Protein AF-A0A3D5EL68-F1 (afdb_monomer_lite)

Structure (mmCIF, N/CA/C/O backbone):
data_AF-A0A3D5EL68-F1
#
_entry.id   AF-A0A3D5EL68-F1
#
loop_
_atom_site.group_PDB
_atom_site.id
_atom_site.type_symbol
_atom_site.label_atom_id
_atom_site.label_alt_id
_atom_site.label_comp_id
_atom_site.label_asym_id
_atom_site.label_entity_id
_atom_site.label_seq_id
_atom_site.pdbx_PDB_ins_code
_atom_site.Cartn_x
_atom_site.Cartn_y
_atom_site.Cartn_z
_atom_site.occupancy
_atom_site.B_iso_or_equiv
_atom_site.auth_seq_id
_atom_site.auth_comp_id
_atom_site.auth_asym_id
_atom_site.auth_atom_id
_atom_site.pdbx_PDB_model_num
ATOM 1 N N . MET A 1 1 ? 11.813 10.456 -55.874 1.00 51.94 1 MET A N 1
ATOM 2 C CA . MET A 1 1 ? 12.127 9.993 -54.502 1.00 51.94 1 MET A CA 1
ATOM 3 C C . MET A 1 1 ? 10.995 9.080 -54.049 1.00 51.94 1 MET A C 1
ATOM 5 O O . MET A 1 1 ? 9.854 9.521 -54.040 1.00 51.94 1 MET A O 1
ATOM 9 N N . ASN A 1 2 ? 11.263 7.792 -53.812 1.00 46.69 2 ASN A N 1
ATOM 10 C CA . ASN A 1 2 ? 10.209 6.800 -53.571 1.00 46.69 2 ASN A CA 1
ATOM 11 C C . ASN A 1 2 ? 9.614 6.975 -52.163 1.00 46.69 2 ASN A C 1
ATOM 13 O O . ASN A 1 2 ? 10.246 6.623 -51.169 1.00 46.69 2 ASN A O 1
ATOM 17 N N . ILE A 1 3 ? 8.383 7.485 -52.090 1.00 55.84 3 ILE A N 1
ATOM 18 C CA . ILE A 1 3 ? 7.644 7.783 -50.847 1.00 55.84 3 ILE A CA 1
ATOM 19 C C . ILE A 1 3 ? 7.568 6.563 -49.904 1.00 55.84 3 ILE A C 1
ATOM 21 O O . ILE A 1 3 ? 7.583 6.729 -48.687 1.00 55.84 3 ILE A O 1
ATOM 25 N N . ARG A 1 4 ? 7.584 5.339 -50.455 1.00 54.16 4 ARG A N 1
ATOM 26 C CA . ARG A 1 4 ? 7.571 4.070 -49.703 1.00 54.16 4 ARG A CA 1
ATOM 27 C C . ARG A 1 4 ? 8.843 3.804 -48.885 1.00 54.16 4 ARG A C 1
ATOM 29 O O . ARG A 1 4 ? 8.761 3.187 -47.831 1.00 54.16 4 ARG A O 1
ATOM 36 N N . PHE A 1 5 ? 10.005 4.277 -49.340 1.00 50.94 5 PHE A N 1
ATOM 37 C CA . PHE A 1 5 ? 11.258 4.113 -48.592 1.00 50.94 5 PHE A CA 1
ATOM 38 C C . PHE A 1 5 ? 11.336 5.083 -47.410 1.00 50.94 5 PHE A C 1
ATOM 40 O O . PHE A 1 5 ? 11.780 4.702 -46.333 1.00 50.94 5 PHE A O 1
ATOM 47 N N . VAL A 1 6 ? 10.818 6.304 -47.575 1.00 57.78 6 VAL A N 1
ATOM 48 C CA . VAL A 1 6 ? 10.796 7.318 -46.510 1.00 57.78 6 VAL A CA 1
ATOM 49 C C . VAL A 1 6 ? 9.878 6.894 -45.359 1.00 57.78 6 VAL A C 1
ATOM 51 O O . VAL A 1 6 ? 10.241 7.051 -44.198 1.00 57.78 6 VAL A O 1
ATOM 54 N N . THR A 1 7 ? 8.721 6.293 -45.660 1.00 59.69 7 THR A N 1
ATOM 55 C CA . THR A 1 7 ? 7.780 5.802 -44.634 1.00 59.69 7 THR A CA 1
ATOM 56 C C . THR A 1 7 ? 8.326 4.604 -43.863 1.00 59.69 7 THR A C 1
ATOM 58 O O . THR A 1 7 ? 8.167 4.547 -42.646 1.00 59.69 7 THR A O 1
ATOM 61 N N . LEU A 1 8 ? 9.008 3.672 -44.538 1.00 59.41 8 LEU A N 1
ATOM 62 C CA . LEU A 1 8 ? 9.608 2.509 -43.884 1.00 59.41 8 LEU A CA 1
ATOM 63 C C . LEU A 1 8 ? 10.762 2.917 -42.957 1.00 59.41 8 LEU A C 1
ATOM 65 O O . LEU A 1 8 ? 10.833 2.442 -41.827 1.00 59.41 8 LEU A O 1
ATOM 69 N N . SER A 1 9 ? 11.620 3.846 -43.391 1.00 59.66 9 SER A N 1
ATOM 70 C CA . SER A 1 9 ? 12.694 4.391 -42.555 1.00 59.66 9 SER A CA 1
ATOM 71 C C . SER A 1 9 ? 12.156 5.169 -41.355 1.00 59.66 9 SER A C 1
ATOM 73 O O . SER A 1 9 ? 12.688 5.018 -40.259 1.00 59.66 9 SER A O 1
ATOM 75 N N . LEU A 1 10 ? 11.083 5.950 -41.514 1.00 60.22 10 LEU A N 1
ATOM 76 C CA . LEU A 1 10 ? 10.452 6.671 -40.404 1.00 60.22 10 LEU A CA 1
ATOM 77 C C . LEU A 1 10 ? 9.840 5.708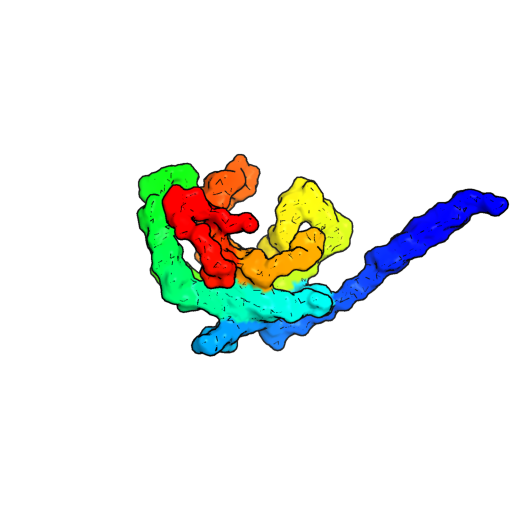 -39.371 1.00 60.22 10 LEU A C 1
ATOM 79 O O . LEU A 1 10 ? 10.074 5.866 -38.177 1.00 60.22 10 LEU A O 1
ATOM 83 N N . LEU A 1 11 ? 9.127 4.668 -39.819 1.00 58.00 11 LEU A N 1
ATOM 84 C CA . LEU A 1 11 ? 8.550 3.642 -38.942 1.00 58.00 11 LEU A CA 1
ATOM 85 C C . LEU A 1 11 ? 9.624 2.822 -38.220 1.00 58.00 11 LEU A C 1
ATOM 87 O O . LEU A 1 11 ? 9.471 2.534 -37.037 1.00 58.00 11 LEU A O 1
ATOM 91 N N . LEU A 1 12 ? 10.723 2.486 -38.901 1.00 56.44 12 LEU A N 1
ATOM 92 C CA . LEU A 1 12 ? 11.846 1.771 -38.298 1.00 56.44 12 LEU A CA 1
ATOM 93 C C . LEU A 1 12 ? 12.601 2.655 -37.294 1.00 56.44 12 LEU A C 1
ATOM 95 O O . LEU A 1 12 ? 13.020 2.170 -36.252 1.00 56.44 12 LEU A O 1
ATOM 99 N N . SER A 1 13 ? 12.720 3.958 -37.561 1.00 56.06 13 SER A N 1
ATOM 100 C CA . SER A 1 13 ? 13.368 4.914 -36.650 1.00 56.06 13 SER A CA 1
ATOM 101 C C . SER A 1 13 ? 12.529 5.151 -35.398 1.00 56.06 13 SER A C 1
ATOM 103 O O . SER A 1 13 ? 13.070 5.197 -34.298 1.00 56.06 13 SER A O 1
ATOM 105 N N . VAL A 1 14 ? 11.202 5.229 -35.548 1.00 58.38 14 VAL A N 1
ATOM 106 C CA . VAL A 1 14 ? 10.267 5.234 -34.419 1.00 58.38 14 VAL A CA 1
ATOM 107 C C . VAL A 1 14 ? 10.382 3.917 -33.658 1.00 58.38 14 VAL A C 1
ATOM 109 O O . VAL A 1 14 ? 10.609 3.963 -32.459 1.00 58.38 14 VAL A O 1
ATOM 112 N N . ALA A 1 15 ? 10.342 2.758 -34.328 1.00 53.62 15 ALA A N 1
ATOM 113 C CA . ALA A 1 15 ? 10.474 1.443 -33.692 1.00 53.62 15 ALA A CA 1
ATOM 114 C C . ALA A 1 15 ? 11.791 1.277 -32.906 1.00 53.62 15 ALA A C 1
ATOM 116 O O . ALA A 1 15 ? 11.775 0.748 -31.797 1.00 53.62 15 ALA A O 1
ATOM 117 N N . VAL A 1 16 ? 12.913 1.774 -33.439 1.00 52.31 16 VAL A N 1
ATOM 118 C CA . VAL A 1 16 ? 14.217 1.763 -32.759 1.00 52.31 16 VAL A CA 1
ATOM 119 C C . VAL A 1 16 ? 14.243 2.764 -31.595 1.00 52.31 16 VAL A C 1
ATOM 121 O O . VAL A 1 16 ? 14.732 2.424 -30.519 1.00 52.31 16 VAL A O 1
ATOM 124 N N . ALA A 1 17 ? 13.632 3.944 -31.739 1.00 51.28 17 ALA A N 1
ATOM 125 C CA . ALA A 1 17 ? 13.521 4.934 -30.664 1.00 51.28 17 ALA A CA 1
ATOM 126 C C . ALA A 1 17 ? 12.606 4.483 -29.504 1.00 51.28 17 ALA A C 1
ATOM 128 O O . ALA A 1 17 ? 12.934 4.737 -28.347 1.00 51.28 17 ALA A O 1
ATOM 129 N N . VAL A 1 18 ? 11.508 3.756 -29.767 1.00 48.81 18 VAL A N 1
ATOM 130 C CA . VAL A 1 18 ? 10.689 3.120 -28.705 1.00 48.81 18 VAL A CA 1
ATOM 131 C C . VAL A 1 18 ? 11.282 1.815 -28.168 1.00 48.81 18 VAL A C 1
ATOM 133 O O . VAL A 1 18 ? 10.829 1.328 -27.133 1.00 48.81 18 VAL A O 1
ATOM 136 N N . SER A 1 19 ? 12.311 1.259 -28.813 1.00 46.91 19 SER A N 1
ATOM 137 C CA . SER A 1 19 ? 13.059 0.104 -28.296 1.00 46.91 19 SER A CA 1
ATOM 138 C C . SER A 1 19 ? 14.205 0.478 -27.357 1.00 46.91 19 SER A C 1
ATOM 140 O O . SER A 1 19 ? 14.972 -0.404 -26.978 1.00 46.91 19 SER A O 1
ATOM 142 N N . GLY A 1 20 ? 14.315 1.754 -26.956 1.00 49.88 20 GLY A N 1
ATOM 143 C CA . GLY A 1 20 ? 15.227 2.172 -25.897 1.00 49.88 20 GLY A CA 1
ATOM 144 C C . GLY A 1 20 ? 15.084 1.231 -24.704 1.00 49.88 20 GLY A C 1
ATOM 145 O O . GLY A 1 20 ? 14.040 1.201 -24.050 1.00 49.88 20 GLY A O 1
ATOM 146 N N . CYS A 1 21 ? 16.105 0.400 -24.480 1.00 56.44 21 CYS A N 1
ATOM 147 C CA . CYS A 1 21 ? 16.147 -0.546 -23.379 1.00 56.44 21 CYS A CA 1
ATOM 148 C C . CYS A 1 21 ? 15.968 0.250 -22.090 1.00 56.44 21 CYS A C 1
ATOM 150 O O . CYS A 1 21 ? 16.893 0.927 -21.652 1.00 56.44 21 CYS A O 1
ATOM 152 N N . ALA A 1 22 ? 14.773 0.205 -21.500 1.00 67.62 22 ALA A N 1
ATOM 153 C CA . ALA A 1 22 ? 14.577 0.742 -20.166 1.00 67.62 22 ALA A CA 1
ATOM 154 C C . ALA A 1 22 ? 15.576 0.020 -19.253 1.00 67.62 22 ALA A C 1
ATOM 156 O O . ALA A 1 22 ? 15.485 -1.201 -19.101 1.00 67.62 22 ALA A O 1
ATOM 157 N N . SER A 1 23 ? 16.555 0.745 -18.709 1.00 86.88 23 SER A N 1
ATOM 158 C CA . SER A 1 23 ? 17.442 0.192 -17.694 1.00 86.88 23 SER A CA 1
ATOM 159 C C . SER A 1 23 ? 16.608 -0.092 -16.449 1.00 86.88 23 SER A C 1
ATOM 161 O O . SER A 1 23 ? 15.748 0.697 -16.043 1.00 86.88 23 SER A O 1
ATOM 163 N N . PHE A 1 24 ? 16.819 -1.269 -15.871 1.00 90.25 24 PHE A N 1
ATOM 164 C CA . PHE A 1 24 ? 16.160 -1.673 -14.640 1.00 90.25 24 PHE A CA 1
ATOM 165 C C . PHE A 1 24 ? 17.166 -1.629 -13.505 1.00 90.25 24 PHE A C 1
ATOM 167 O O . PHE A 1 24 ? 18.297 -2.094 -13.647 1.00 90.25 24 PHE A O 1
ATOM 174 N N . LYS A 1 25 ? 16.720 -1.119 -12.361 1.00 94.00 25 LYS A N 1
ATOM 175 C CA . LYS A 1 25 ? 17.461 -1.163 -11.109 1.00 94.00 25 LYS A CA 1
ATOM 176 C C . LYS A 1 25 ? 16.820 -2.200 -10.198 1.00 94.00 25 LYS A C 1
ATOM 178 O O . LYS A 1 25 ? 15.597 -2.263 -10.070 1.00 94.00 25 LYS A O 1
ATOM 183 N N . THR A 1 26 ? 17.667 -3.021 -9.587 1.00 96.44 26 THR A N 1
ATOM 184 C CA . THR A 1 26 ? 17.268 -3.906 -8.492 1.00 96.44 26 THR A CA 1
ATOM 185 C C . THR A 1 26 ? 17.620 -3.221 -7.179 1.00 96.44 26 THR A C 1
ATOM 187 O O . THR A 1 26 ? 18.756 -2.790 -6.995 1.00 96.44 26 THR A O 1
ATOM 190 N N . LEU A 1 27 ? 16.639 -3.111 -6.292 1.00 95.31 27 LEU A N 1
ATOM 191 C CA . LEU A 1 27 ? 16.781 -2.637 -4.923 1.00 95.31 27 LEU A CA 1
ATOM 192 C C . LEU A 1 27 ? 16.657 -3.843 -3.988 1.00 95.31 27 LEU A C 1
ATOM 194 O O . LEU A 1 27 ? 15.648 -4.554 -4.034 1.00 95.31 27 LEU A O 1
ATOM 198 N N . GLU A 1 28 ? 17.679 -4.082 -3.171 1.00 94.12 28 GLU A N 1
ATOM 199 C CA . GLU A 1 28 ? 17.692 -5.123 -2.141 1.00 94.12 28 GLU A CA 1
ATOM 200 C C . GLU A 1 28 ? 18.328 -4.563 -0.851 1.00 94.12 28 GLU A C 1
ATOM 202 O O . GLU A 1 28 ? 19.546 -4.383 -0.815 1.00 94.12 28 GLU A O 1
ATOM 207 N N . PRO A 1 29 ? 17.527 -4.257 0.193 1.00 93.44 29 PRO A N 1
ATOM 208 C CA . PRO A 1 29 ? 16.058 -4.307 0.219 1.00 93.44 29 PRO A CA 1
ATOM 209 C C . PRO A 1 29 ? 15.392 -3.253 -0.690 1.00 93.44 29 PRO A C 1
ATOM 211 O O . PRO A 1 29 ? 16.018 -2.280 -1.109 1.00 93.44 29 PRO A O 1
ATOM 214 N N . GLY A 1 30 ? 14.101 -3.437 -0.987 1.00 89.56 30 GLY A N 1
ATOM 215 C CA . GLY A 1 30 ? 13.302 -2.543 -1.841 1.00 89.56 30 GLY A CA 1
ATOM 216 C C . GLY A 1 30 ? 13.027 -1.153 -1.254 1.00 89.56 30 GLY A C 1
ATOM 217 O O . GLY A 1 30 ? 12.677 -0.225 -1.982 1.00 89.56 30 GLY A O 1
ATOM 218 N N . GLY A 1 31 ? 13.211 -1.017 0.057 1.00 94.75 31 GLY A N 1
ATOM 219 C CA . GLY A 1 31 ? 12.957 0.173 0.860 1.00 94.75 31 GLY A CA 1
ATOM 220 C C . GLY A 1 31 ? 12.449 -0.239 2.242 1.00 94.75 31 GLY A C 1
ATOM 221 O O . GLY A 1 31 ? 11.756 -1.251 2.364 1.00 94.75 31 GLY A O 1
ATOM 222 N N . CYS A 1 32 ? 12.813 0.521 3.272 1.00 97.00 32 CYS A N 1
ATOM 223 C CA . CYS A 1 32 ? 12.487 0.228 4.670 1.00 97.00 32 CYS A CA 1
ATOM 224 C C . CYS A 1 32 ? 11.700 1.375 5.306 1.00 97.00 32 CYS A C 1
ATOM 226 O O . CYS A 1 32 ? 11.709 2.495 4.785 1.00 97.00 32 CYS A O 1
ATOM 228 N N . GLY A 1 33 ? 11.041 1.091 6.430 1.00 96.19 33 GLY A N 1
ATOM 229 C CA . GLY A 1 33 ? 10.401 2.110 7.259 1.00 96.19 33 GLY A CA 1
ATOM 230 C C . GLY A 1 33 ? 11.392 3.120 7.845 1.00 96.19 33 GLY A C 1
ATOM 231 O O . GLY A 1 33 ? 12.614 2.962 7.780 1.00 96.19 33 GLY A O 1
ATOM 232 N N . SER A 1 34 ? 10.855 4.184 8.428 1.00 95.31 34 SER A N 1
ATOM 233 C CA . SER A 1 34 ? 11.596 5.104 9.292 1.00 95.31 34 SER A CA 1
ATOM 234 C C . SER A 1 34 ? 11.712 4.543 10.700 1.00 95.31 34 SER A C 1
ATOM 236 O O . SER A 1 34 ? 10.937 3.674 11.080 1.00 95.31 34 SER A O 1
ATOM 238 N N . SER A 1 35 ? 12.615 5.097 11.511 1.00 90.44 35 SER A N 1
ATOM 239 C CA . SER A 1 35 ? 12.669 4.787 12.942 1.00 90.44 35 SER A CA 1
ATOM 240 C C . SER A 1 35 ? 11.298 4.994 13.609 1.00 90.44 35 SER A C 1
ATOM 242 O O . SER A 1 35 ? 10.690 6.045 13.383 1.00 90.44 35 SER A O 1
ATOM 244 N N . PRO A 1 36 ? 10.788 4.030 14.405 1.00 93.00 36 PRO A N 1
ATOM 245 C CA . PRO A 1 36 ? 11.451 2.805 14.893 1.00 93.00 36 PRO A CA 1
ATOM 246 C C . PRO A 1 36 ? 11.293 1.548 13.998 1.00 93.00 36 PRO A C 1
ATOM 248 O O . PRO A 1 36 ? 11.745 0.460 14.352 1.00 93.00 36 PRO A O 1
ATOM 251 N N . ASN A 1 37 ? 10.656 1.670 12.836 1.00 92.56 37 ASN A N 1
ATOM 252 C CA . ASN A 1 37 ? 10.307 0.585 11.908 1.00 92.56 37 ASN A CA 1
ATOM 253 C C . ASN A 1 37 ? 11.373 0.308 10.832 1.00 92.56 37 ASN A C 1
ATOM 255 O O . ASN A 1 37 ? 11.095 -0.359 9.839 1.00 92.56 37 ASN A O 1
ATOM 259 N N . GLU A 1 38 ? 12.600 0.797 11.011 1.00 94.69 38 GLU A N 1
ATOM 260 C CA . GLU A 1 38 ? 13.721 0.630 10.069 1.00 94.69 38 GLU A CA 1
ATOM 261 C C . GLU A 1 38 ? 14.117 -0.83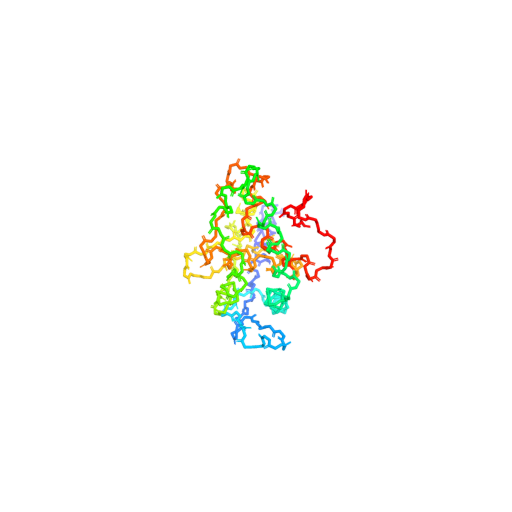3 9.802 1.00 94.69 38 GLU A C 1
ATOM 263 O O . GLU A 1 38 ? 14.751 -1.130 8.793 1.00 94.69 38 GLU A O 1
ATOM 268 N N . HIS A 1 39 ? 13.708 -1.748 10.683 1.00 92.62 39 HIS A N 1
ATOM 269 C CA . HIS A 1 39 ? 13.893 -3.191 10.533 1.00 92.62 39 HIS A CA 1
ATOM 270 C C . HIS A 1 39 ? 12.907 -3.828 9.540 1.00 92.62 39 HIS A C 1
ATOM 272 O O . HIS A 1 39 ? 13.208 -4.871 8.965 1.00 92.62 39 HIS A O 1
ATOM 278 N N . ALA A 1 40 ? 11.737 -3.218 9.327 1.00 94.56 40 ALA A N 1
ATOM 279 C CA . ALA A 1 40 ? 10.764 -3.692 8.357 1.00 94.56 40 ALA A CA 1
ATOM 280 C C . ALA A 1 40 ? 11.148 -3.158 6.975 1.00 94.56 40 ALA A C 1
ATOM 282 O O . ALA A 1 40 ? 11.211 -1.947 6.753 1.00 94.56 40 ALA A O 1
ATOM 283 N N . CYS A 1 41 ? 11.404 -4.069 6.039 1.00 96.31 41 CYS A N 1
ATOM 284 C CA . CYS A 1 41 ? 11.836 -3.734 4.689 1.00 96.31 41 CYS A CA 1
ATOM 285 C C . CYS A 1 41 ? 11.120 -4.595 3.655 1.00 96.31 41 CYS A C 1
ATOM 287 O O . CYS A 1 41 ? 10.968 -5.804 3.840 1.00 96.31 41 CYS A O 1
ATOM 289 N N . LEU A 1 42 ? 10.770 -4.005 2.512 1.00 95.75 42 LEU A N 1
ATOM 290 C CA . LEU A 1 42 ? 10.437 -4.809 1.342 1.00 95.75 42 LEU A CA 1
ATOM 291 C C . LEU A 1 42 ? 11.622 -5.696 0.951 1.00 95.75 42 LEU A C 1
ATOM 293 O O . LEU A 1 42 ? 12.789 -5.327 1.115 1.00 95.75 42 LEU A O 1
ATOM 297 N N . GLY A 1 43 ? 11.311 -6.846 0.362 1.00 94.69 43 GLY A N 1
ATOM 298 C CA . GLY A 1 43 ? 12.302 -7.697 -0.279 1.00 94.69 43 GLY A CA 1
ATOM 299 C C . GLY A 1 43 ? 12.799 -7.084 -1.588 1.00 94.69 43 GLY A C 1
ATOM 300 O O . GLY A 1 43 ? 12.809 -5.870 -1.792 1.00 94.69 43 GLY A O 1
ATOM 301 N N . LYS A 1 44 ? 13.195 -7.945 -2.521 1.00 95.25 44 LYS A N 1
ATOM 302 C CA . LYS A 1 44 ? 13.680 -7.529 -3.838 1.00 95.25 44 LYS A CA 1
ATOM 303 C C . LYS A 1 44 ? 12.663 -6.677 -4.602 1.00 95.25 44 LYS A C 1
ATOM 305 O O . LYS A 1 44 ? 11.543 -7.124 -4.845 1.00 95.25 44 LYS A O 1
ATOM 310 N N . THR A 1 45 ? 13.088 -5.501 -5.066 1.00 95.12 45 THR A N 1
ATOM 311 C CA . THR A 1 45 ? 12.287 -4.615 -5.926 1.00 95.12 45 THR A CA 1
ATOM 312 C C . THR A 1 45 ? 12.988 -4.346 -7.258 1.00 95.12 45 THR A C 1
ATOM 314 O O . THR A 1 45 ? 14.098 -3.824 -7.279 1.00 95.12 45 THR A O 1
ATOM 317 N N . VAL A 1 46 ? 12.353 -4.702 -8.382 1.00 94.69 46 VAL A N 1
ATOM 318 C CA . VAL A 1 46 ? 12.893 -4.536 -9.747 1.00 94.69 46 VAL A CA 1
ATOM 319 C C . VAL A 1 46 ? 12.044 -3.546 -10.546 1.00 94.69 46 VAL A C 1
ATOM 321 O O . VAL A 1 46 ? 10.928 -3.848 -10.982 1.00 94.69 46 VAL A O 1
ATOM 324 N N . VAL A 1 47 ? 12.583 -2.348 -10.758 1.00 92.75 47 VAL A N 1
ATOM 325 C CA . VAL A 1 47 ? 11.853 -1.193 -11.313 1.00 92.75 47 VAL A CA 1
ATOM 326 C C . VAL A 1 47 ? 12.694 -0.459 -12.361 1.00 92.75 47 VAL A C 1
ATOM 328 O O . VAL A 1 47 ? 13.913 -0.644 -12.387 1.00 92.75 47 VAL A O 1
ATOM 331 N N . PRO A 1 48 ? 12.092 0.361 -13.248 1.00 91.19 48 PRO A N 1
ATOM 332 C CA . PRO A 1 48 ? 12.862 1.246 -14.115 1.00 91.19 48 PRO A CA 1
ATOM 333 C C . PRO A 1 48 ? 13.771 2.142 -13.276 1.00 91.19 48 PRO A C 1
ATOM 335 O O . PRO A 1 48 ? 13.351 2.643 -12.233 1.00 91.19 48 PRO A O 1
ATOM 338 N N . GLU A 1 49 ? 15.002 2.352 -13.730 1.00 91.88 49 GLU A N 1
ATOM 339 C CA . GLU A 1 49 ? 16.022 3.068 -12.961 1.00 91.88 49 GLU A CA 1
ATOM 340 C C . GLU A 1 49 ? 15.566 4.467 -12.525 1.00 91.88 49 GLU A C 1
ATOM 342 O O . GLU A 1 49 ? 15.768 4.843 -11.372 1.00 91.88 49 GLU A O 1
ATOM 347 N N . GLN A 1 50 ? 14.841 5.184 -13.392 1.00 90.00 50 GLN A N 1
ATOM 348 C CA . GLN A 1 50 ? 14.319 6.524 -13.092 1.00 90.00 50 GLN A CA 1
ATOM 349 C C . GLN A 1 50 ? 13.240 6.543 -11.994 1.00 90.00 50 GLN A C 1
ATOM 351 O O . GLN A 1 50 ? 12.839 7.614 -11.552 1.00 90.00 50 GLN A O 1
ATOM 356 N N . GLN A 1 51 ? 12.735 5.381 -11.567 1.00 92.00 51 GLN A N 1
ATOM 357 C CA . GLN A 1 51 ? 11.696 5.263 -10.541 1.00 92.00 51 GLN A CA 1
ATOM 358 C C . GLN A 1 51 ? 12.201 4.655 -9.233 1.00 92.00 51 GLN A C 1
ATOM 360 O O . GLN A 1 51 ? 11.420 4.500 -8.300 1.00 92.00 51 GLN A O 1
ATOM 365 N N . ALA A 1 52 ? 13.486 4.320 -9.126 1.00 93.88 52 ALA A N 1
ATOM 366 C CA . ALA A 1 52 ? 14.027 3.680 -7.931 1.00 93.88 52 ALA A CA 1
ATOM 367 C C . ALA A 1 52 ? 13.728 4.469 -6.642 1.00 93.88 52 ALA A C 1
ATOM 369 O O . ALA A 1 52 ? 13.187 3.906 -5.692 1.00 93.88 52 ALA A O 1
ATOM 370 N N . ASP A 1 53 ? 13.980 5.778 -6.640 1.00 95.25 53 ASP A N 1
ATOM 371 C CA . ASP A 1 53 ? 13.770 6.625 -5.458 1.00 95.25 53 ASP A CA 1
ATOM 372 C C . ASP A 1 53 ? 12.285 6.773 -5.103 1.00 95.25 53 ASP A C 1
ATOM 374 O O . ASP A 1 53 ? 11.916 6.803 -3.927 1.00 95.25 53 ASP A O 1
ATOM 378 N N . LEU A 1 54 ? 11.413 6.788 -6.118 1.00 95.06 54 LEU A N 1
ATOM 379 C CA . LEU A 1 54 ? 9.965 6.771 -5.928 1.00 95.06 54 LEU A CA 1
ATOM 380 C C . LEU A 1 54 ? 9.536 5.507 -5.172 1.00 95.06 54 LEU A C 1
ATOM 382 O O . LEU A 1 54 ? 8.741 5.596 -4.237 1.00 95.06 54 LEU A O 1
ATOM 386 N N . PHE A 1 55 ? 10.080 4.343 -5.531 1.00 95.19 55 PHE A N 1
ATOM 387 C CA . PHE A 1 55 ? 9.776 3.079 -4.858 1.00 95.19 55 PHE A CA 1
ATOM 388 C C . PHE A 1 55 ? 10.346 3.004 -3.442 1.00 95.19 55 PHE A C 1
ATOM 390 O O . PHE A 1 55 ? 9.640 2.549 -2.542 1.00 95.19 55 PHE A O 1
ATOM 397 N N . ILE A 1 56 ? 11.554 3.525 -3.206 1.00 96.50 56 ILE A N 1
ATOM 398 C CA . ILE A 1 56 ? 12.120 3.637 -1.852 1.00 96.50 56 ILE A CA 1
ATOM 399 C C . ILE A 1 56 ? 11.203 4.495 -0.971 1.00 96.50 56 ILE A C 1
ATOM 401 O O . ILE A 1 56 ? 10.808 4.065 0.114 1.00 96.50 56 ILE A O 1
ATOM 405 N N . ARG A 1 57 ? 10.797 5.678 -1.460 1.00 97.06 57 ARG A N 1
ATOM 406 C CA . ARG A 1 57 ? 9.880 6.577 -0.742 1.00 97.06 57 ARG A CA 1
ATOM 407 C C . ARG A 1 57 ? 8.534 5.905 -0.471 1.00 97.06 57 ARG A C 1
ATOM 409 O O . ARG A 1 57 ? 8.049 5.959 0.652 1.00 97.06 57 ARG A O 1
ATOM 416 N N . SER A 1 58 ? 7.950 5.254 -1.474 1.00 96.56 58 SER A N 1
ATOM 417 C CA . SER A 1 58 ? 6.645 4.588 -1.347 1.00 96.56 58 SER A CA 1
ATOM 418 C C . SER A 1 58 ? 6.674 3.447 -0.327 1.00 96.56 58 SER A C 1
ATOM 420 O O . SER A 1 58 ? 5.739 3.297 0.450 1.00 96.56 58 SER A O 1
ATOM 422 N N . SER A 1 59 ? 7.765 2.677 -0.291 1.00 96.50 59 SER A N 1
ATOM 423 C CA . SER A 1 59 ? 7.956 1.578 0.667 1.00 96.50 59 SER A CA 1
ATOM 424 C C . SER A 1 59 ? 8.015 2.091 2.102 1.00 96.50 59 SER A C 1
ATOM 426 O O . SER A 1 59 ? 7.307 1.585 2.969 1.00 96.50 59 SER A O 1
ATOM 428 N N . LYS A 1 60 ? 8.809 3.144 2.331 1.00 97.56 60 LYS A N 1
ATOM 429 C CA . LYS A 1 60 ? 8.911 3.824 3.625 1.00 97.56 60 LYS A CA 1
ATOM 430 C C . LYS A 1 60 ? 7.548 4.327 4.099 1.00 97.56 60 LYS A C 1
ATOM 432 O O . LYS A 1 60 ? 7.131 4.012 5.206 1.00 97.56 60 LYS A O 1
ATOM 437 N N . LEU A 1 61 ? 6.833 5.042 3.230 1.00 97.69 61 LEU A N 1
ATOM 438 C CA . LEU A 1 61 ? 5.505 5.581 3.527 1.00 97.69 61 LEU A CA 1
ATOM 439 C C . LEU A 1 61 ? 4.481 4.485 3.852 1.00 97.69 61 LEU A C 1
ATOM 441 O O . LEU A 1 61 ? 3.713 4.643 4.793 1.00 97.69 61 LEU A O 1
ATOM 445 N N . ALA A 1 62 ? 4.484 3.376 3.107 1.00 97.38 62 ALA A N 1
ATOM 446 C CA . ALA A 1 62 ? 3.600 2.243 3.369 1.00 97.38 62 ALA A CA 1
ATOM 447 C C . ALA A 1 62 ? 3.840 1.644 4.763 1.00 97.38 62 ALA A C 1
ATOM 449 O O . ALA A 1 62 ? 2.898 1.475 5.533 1.00 97.38 62 ALA A O 1
ATOM 450 N N . ILE A 1 63 ? 5.099 1.350 5.095 1.00 98.06 63 ILE A N 1
ATOM 451 C CA . ILE A 1 63 ? 5.482 0.729 6.370 1.00 98.06 63 ILE A CA 1
ATOM 452 C C . ILE A 1 63 ? 5.166 1.659 7.544 1.00 98.06 63 ILE A C 1
ATOM 454 O O . ILE A 1 63 ? 4.540 1.231 8.514 1.00 98.06 63 ILE A O 1
ATOM 458 N N . ASP A 1 64 ? 5.541 2.934 7.432 1.00 97.94 64 ASP A N 1
ATOM 459 C CA . ASP A 1 64 ? 5.311 3.925 8.483 1.00 97.94 64 ASP A CA 1
ATOM 460 C C . ASP A 1 64 ? 3.812 4.153 8.722 1.00 97.94 64 ASP A C 1
ATOM 462 O O . ASP A 1 64 ? 3.373 4.213 9.870 1.00 97.94 64 ASP A O 1
ATOM 466 N N . ALA A 1 65 ? 3.008 4.206 7.653 1.00 97.44 65 ALA A N 1
ATOM 467 C CA . ALA A 1 65 ? 1.561 4.353 7.763 1.00 97.44 65 ALA A CA 1
ATOM 468 C C . ALA A 1 65 ? 0.909 3.147 8.457 1.00 97.44 65 ALA A C 1
ATOM 470 O O . ALA A 1 65 ? 0.133 3.349 9.387 1.00 97.44 65 ALA A O 1
ATOM 471 N N . ILE A 1 66 ? 1.246 1.904 8.074 1.00 97.62 66 ILE A N 1
ATOM 472 C CA . ILE A 1 66 ? 0.693 0.696 8.722 1.00 97.62 66 ILE A CA 1
ATOM 473 C C . ILE A 1 66 ? 1.055 0.659 10.216 1.00 97.62 66 ILE A C 1
ATOM 475 O O . ILE A 1 66 ? 0.247 0.243 11.049 1.00 97.62 66 ILE A O 1
ATOM 479 N N . ALA A 1 67 ? 2.278 1.071 10.561 1.00 96.56 67 ALA A N 1
ATOM 480 C CA . ALA A 1 67 ? 2.763 1.054 11.936 1.00 96.56 67 ALA A CA 1
ATOM 481 C C . ALA A 1 67 ? 2.148 2.155 12.823 1.00 96.56 67 ALA A C 1
ATOM 483 O O . ALA A 1 67 ? 2.175 2.014 14.050 1.00 96.56 67 ALA A O 1
ATOM 484 N N . SER A 1 68 ? 1.597 3.220 12.228 1.00 96.25 68 SER A N 1
ATOM 485 C CA . SER A 1 68 ? 1.014 4.362 12.948 1.00 96.25 68 SER A CA 1
ATOM 486 C C . SER A 1 68 ? -0.196 3.966 13.798 1.00 96.25 68 SER A C 1
ATOM 488 O O . SER A 1 68 ? -0.949 3.061 13.437 1.00 96.25 68 SER A O 1
ATOM 490 N N . GLN A 1 69 ? -0.402 4.634 14.937 1.00 95.31 69 GLN A N 1
ATOM 491 C CA . GLN A 1 69 ? -1.560 4.355 15.794 1.00 95.31 69 GLN A CA 1
ATOM 492 C C . GLN A 1 69 ? -2.857 4.833 15.130 1.00 95.31 69 GLN A C 1
ATOM 494 O O . GLN A 1 69 ? -3.887 4.171 15.225 1.00 95.31 69 GLN A O 1
ATOM 499 N N . GLU A 1 70 ? -2.780 5.936 14.393 1.00 94.31 70 GLU A N 1
ATOM 500 C CA . GLU A 1 70 ? -3.885 6.541 13.664 1.00 94.31 70 GLU A CA 1
ATOM 501 C C . GLU A 1 70 ? -4.484 5.563 12.645 1.00 94.31 70 GLU A C 1
ATOM 503 O O . GLU A 1 70 ? -5.703 5.404 12.595 1.00 94.31 70 GLU A O 1
ATOM 508 N N . PHE A 1 71 ? -3.640 4.839 11.899 1.00 95.38 71 PHE A N 1
ATOM 509 C CA . PHE A 1 71 ? -4.092 3.792 10.978 1.00 95.38 71 PHE A CA 1
ATOM 510 C C . PHE A 1 71 ? -4.836 2.665 11.695 1.00 95.38 71 PHE A C 1
ATOM 512 O O . PHE A 1 71 ? -5.882 2.212 11.225 1.00 95.38 71 PHE A O 1
ATOM 519 N N . LYS A 1 72 ? -4.322 2.219 12.846 1.00 95.69 72 LYS A N 1
ATOM 520 C CA . LYS A 1 72 ? -4.942 1.145 13.637 1.00 95.69 72 LYS A CA 1
ATOM 521 C C . LYS A 1 72 ? -6.325 1.562 14.126 1.00 95.69 72 LYS A C 1
ATOM 523 O O . LYS A 1 72 ? -7.280 0.794 14.001 1.00 95.69 72 LYS A O 1
ATOM 528 N N . ASP A 1 73 ? -6.432 2.784 14.635 1.00 94.00 73 ASP A N 1
ATOM 529 C CA . ASP A 1 73 ? -7.672 3.332 15.175 1.00 94.00 73 ASP A CA 1
ATOM 530 C C . ASP A 1 73 ? -8.727 3.535 14.080 1.00 94.00 73 ASP A C 1
ATOM 532 O O . ASP A 1 73 ? -9.899 3.198 14.275 1.00 94.00 73 ASP A O 1
ATOM 536 N N . ASP A 1 74 ? -8.327 4.049 12.915 1.00 93.12 74 ASP A N 1
ATOM 537 C CA . ASP A 1 74 ? -9.234 4.262 11.786 1.00 93.12 74 ASP A CA 1
ATOM 538 C C . ASP A 1 74 ? -9.690 2.951 11.147 1.00 93.12 74 ASP A C 1
ATOM 540 O O . ASP A 1 74 ? -10.872 2.808 10.824 1.00 93.12 74 ASP A O 1
ATOM 544 N N . LEU A 1 75 ? -8.804 1.959 11.036 1.00 94.12 75 LEU A N 1
ATOM 545 C CA . LEU A 1 75 ? -9.178 0.630 10.564 1.00 94.12 75 LEU A CA 1
ATOM 546 C C . LEU A 1 75 ? -10.163 -0.041 11.528 1.00 94.12 75 LEU A C 1
ATOM 548 O O . LEU A 1 75 ? -11.207 -0.530 11.097 1.00 94.12 75 LEU A O 1
ATOM 552 N N . ALA A 1 76 ? -9.884 -0.023 12.834 1.00 92.88 76 ALA A N 1
ATOM 553 C CA . ALA A 1 76 ? -10.785 -0.584 13.840 1.00 92.88 76 ALA A CA 1
ATOM 554 C C . ALA A 1 76 ? -12.160 0.103 13.823 1.00 92.88 76 ALA A C 1
ATOM 556 O O . ALA A 1 76 ? -13.197 -0.559 13.917 1.00 92.88 76 ALA A O 1
ATOM 557 N N . ARG A 1 77 ? -12.175 1.431 13.654 1.00 90.56 77 ARG A N 1
ATOM 558 C CA . ARG A 1 77 ? -13.394 2.227 13.484 1.00 90.56 77 ARG A CA 1
ATOM 559 C C . ARG A 1 77 ? -14.165 1.809 12.237 1.00 90.56 77 ARG A C 1
ATOM 561 O O . ARG A 1 77 ? -15.355 1.532 12.350 1.00 90.56 77 ARG A O 1
ATOM 568 N N . PHE A 1 78 ? -13.496 1.701 11.088 1.00 90.38 78 PHE A N 1
ATOM 569 C CA . PHE A 1 78 ? -14.134 1.278 9.842 1.00 90.38 78 PHE A CA 1
ATOM 570 C C . PHE A 1 78 ? -14.793 -0.089 9.985 1.00 90.38 78 PHE A C 1
ATOM 572 O O . PHE A 1 78 ? -15.978 -0.232 9.699 1.00 90.38 78 PHE A O 1
ATOM 579 N N . VAL A 1 79 ? -14.039 -1.082 10.464 1.00 90.25 79 VAL A N 1
ATOM 580 C CA . VAL A 1 79 ? -14.523 -2.458 10.604 1.00 90.25 79 VAL A CA 1
ATOM 581 C C . VAL A 1 79 ? -15.733 -2.505 11.532 1.00 90.25 79 VAL A C 1
ATOM 583 O O . VAL A 1 79 ? -16.756 -3.089 11.183 1.00 90.25 79 VAL A O 1
ATOM 586 N N . ARG A 1 80 ? -15.680 -1.833 12.685 1.00 88.44 80 ARG A N 1
ATOM 587 C CA . ARG A 1 80 ? -16.824 -1.766 13.603 1.00 88.44 80 ARG A CA 1
ATOM 588 C C . ARG A 1 80 ? -18.066 -1.159 12.941 1.00 88.44 80 ARG A C 1
ATOM 590 O O . ARG A 1 80 ? -19.161 -1.677 13.138 1.00 88.44 80 ARG A O 1
ATOM 597 N N . ASP A 1 81 ? -17.898 -0.093 12.165 1.00 85.12 81 ASP A N 1
ATOM 598 C CA . ASP A 1 81 ? -19.017 0.629 11.553 1.00 85.12 81 ASP A CA 1
ATOM 599 C C . ASP A 1 81 ? -19.636 -0.144 10.358 1.00 85.12 81 ASP A C 1
ATOM 601 O O . ASP A 1 81 ? -20.820 0.030 10.074 1.00 85.12 81 ASP A O 1
ATOM 605 N N . HIS A 1 82 ? -18.881 -1.036 9.696 1.00 82.38 82 HIS A N 1
ATOM 606 C CA . HIS A 1 82 ? -19.277 -1.670 8.420 1.00 82.38 82 HIS A CA 1
ATOM 607 C C . HIS A 1 82 ? -19.447 -3.197 8.460 1.00 82.38 82 HIS A C 1
ATOM 609 O O . HIS A 1 82 ? -19.957 -3.790 7.513 1.00 82.38 82 HIS A O 1
ATOM 615 N N . THR A 1 83 ? -19.061 -3.866 9.547 1.00 80.88 83 THR A N 1
ATOM 616 C CA . THR A 1 83 ? -19.186 -5.335 9.677 1.00 80.88 83 THR A CA 1
ATOM 617 C C . THR A 1 83 ? -20.619 -5.833 9.809 1.00 80.88 83 THR A C 1
ATOM 619 O O . THR A 1 83 ? -20.888 -6.997 9.528 1.00 80.88 83 THR A O 1
ATOM 622 N N . SER A 1 84 ? -21.539 -4.986 10.270 1.00 77.88 84 SER A N 1
ATOM 623 C CA . SER A 1 84 ? -22.887 -5.409 10.669 1.00 77.88 84 SER A CA 1
ATOM 624 C C . SER A 1 84 ? -23.991 -5.026 9.682 1.00 77.88 84 SER A C 1
ATOM 626 O O . SER A 1 84 ? -25.122 -5.483 9.840 1.00 77.88 84 SER A O 1
ATOM 628 N N . SER A 1 85 ? -23.703 -4.195 8.673 1.00 76.00 85 SER A N 1
ATOM 629 C CA . SER A 1 85 ? -24.716 -3.746 7.713 1.00 76.00 85 SER A CA 1
ATOM 630 C C . SER A 1 85 ? -24.116 -3.262 6.389 1.00 76.00 85 SER A C 1
ATOM 632 O O . SER A 1 85 ? -22.962 -2.851 6.330 1.00 76.00 85 SER A O 1
ATOM 634 N N . GLY A 1 86 ? -24.926 -3.275 5.327 1.00 75.94 86 GLY A N 1
ATOM 635 C CA . GLY A 1 86 ? -24.542 -2.788 3.999 1.00 75.94 86 GLY A CA 1
ATOM 636 C C . GLY A 1 86 ? -24.066 -3.889 3.049 1.00 75.94 86 GLY A C 1
ATOM 637 O O . GLY A 1 86 ? -23.861 -5.032 3.431 1.00 75.94 86 GLY A O 1
ATOM 638 N N . LYS A 1 87 ? -23.900 -3.547 1.767 1.00 80.94 87 LYS A N 1
ATOM 639 C CA . LYS A 1 87 ? -23.592 -4.522 0.699 1.00 80.94 87 LYS A CA 1
ATOM 640 C C . LYS A 1 87 ? -22.192 -5.151 0.782 1.00 80.94 87 LYS A C 1
ATOM 642 O O . LYS A 1 87 ? -21.903 -6.066 0.025 1.00 80.94 87 LYS A O 1
ATOM 647 N N . HIS A 1 88 ? -21.327 -4.646 1.657 1.00 83.94 88 HIS A N 1
ATOM 648 C CA . HIS A 1 88 ? -19.943 -5.097 1.824 1.00 83.94 88 HIS A CA 1
ATOM 649 C C . HIS A 1 88 ? -19.684 -5.720 3.205 1.00 83.94 88 HIS A C 1
ATOM 651 O O . HIS A 1 88 ? -18.552 -6.111 3.477 1.00 83.94 88 HIS A O 1
ATOM 657 N N . SER A 1 89 ? -20.699 -5.835 4.075 1.00 84.56 89 SER A N 1
ATOM 658 C CA . SER A 1 89 ? -20.537 -6.385 5.431 1.00 84.56 89 SER A CA 1
ATOM 659 C C . SER A 1 89 ? -19.954 -7.793 5.423 1.00 84.56 89 SER A C 1
ATOM 661 O O . SER A 1 89 ? -19.099 -8.115 6.243 1.00 84.56 89 SER A O 1
ATOM 663 N N . ASP A 1 90 ? -20.355 -8.609 4.447 1.00 86.81 90 ASP A N 1
ATOM 664 C CA . ASP A 1 90 ? -19.913 -9.998 4.313 1.00 86.81 90 ASP A CA 1
ATOM 665 C C . ASP A 1 90 ? -18.406 -10.102 4.051 1.00 86.81 90 ASP A C 1
ATOM 667 O O . ASP A 1 90 ? -17.759 -11.024 4.540 1.00 86.81 90 ASP A O 1
ATOM 671 N N . ALA A 1 91 ? -17.821 -9.125 3.348 1.00 88.19 91 ALA A N 1
ATOM 672 C CA . ALA A 1 91 ? -16.377 -9.066 3.122 1.00 88.19 91 ALA A CA 1
ATOM 673 C C . ALA A 1 91 ? -15.592 -8.726 4.402 1.00 88.19 91 ALA A C 1
ATOM 675 O O . ALA A 1 91 ? -14.387 -8.970 4.462 1.00 88.19 91 ALA A O 1
ATOM 676 N N . TRP A 1 92 ? -16.265 -8.181 5.421 1.00 89.50 92 TRP A N 1
ATOM 677 C CA . TRP A 1 92 ? -15.689 -7.841 6.722 1.00 89.50 92 TRP A CA 1
ATOM 678 C C . TRP A 1 92 ? -16.076 -8.800 7.849 1.00 89.50 92 TRP A C 1
ATOM 680 O O . TRP A 1 92 ? -15.490 -8.746 8.933 1.00 89.50 92 TRP A O 1
ATOM 690 N N . ALA A 1 93 ? -17.042 -9.685 7.616 1.00 86.31 93 ALA A N 1
ATOM 691 C CA . ALA A 1 93 ? -17.550 -10.599 8.623 1.00 86.31 93 ALA A CA 1
ATOM 692 C C . ALA A 1 93 ? -16.430 -11.494 9.187 1.00 86.31 93 ALA A C 1
ATOM 694 O O . ALA A 1 93 ? -15.693 -12.151 8.454 1.00 86.31 93 ALA A O 1
ATOM 695 N N . GLY A 1 94 ? -16.299 -11.520 10.517 1.00 84.94 94 GLY A N 1
ATOM 696 C CA . GLY A 1 94 ? -15.299 -12.341 11.210 1.00 84.94 94 GLY A CA 1
ATOM 697 C C . GLY A 1 94 ? -13.851 -11.843 11.106 1.00 84.94 94 GLY A C 1
ATOM 698 O O . GLY A 1 94 ? -12.945 -12.536 11.567 1.00 84.94 94 GLY A O 1
ATOM 699 N N . ILE A 1 95 ? -13.611 -10.658 10.535 1.00 88.38 95 ILE A N 1
ATOM 700 C CA . ILE A 1 95 ? -12.279 -10.051 10.490 1.00 88.38 95 ILE A CA 1
ATOM 701 C C . ILE A 1 95 ? -11.929 -9.421 11.846 1.00 88.38 95 ILE A C 1
ATOM 703 O O . ILE A 1 95 ? -12.600 -8.506 12.318 1.00 88.38 95 ILE A O 1
ATOM 707 N N . ASP A 1 96 ? -10.813 -9.853 12.436 1.00 90.25 96 ASP A N 1
ATOM 708 C CA . ASP A 1 96 ? -10.207 -9.195 13.595 1.00 90.25 96 ASP A CA 1
ATOM 709 C C . ASP A 1 96 ? -9.306 -8.032 13.155 1.00 90.25 96 ASP A C 1
ATOM 711 O O . ASP A 1 96 ? -8.136 -8.229 12.801 1.00 90.25 96 ASP A O 1
ATOM 715 N N . ALA A 1 97 ? -9.856 -6.816 13.210 1.00 90.81 97 ALA A N 1
ATOM 716 C CA . ALA A 1 97 ? -9.162 -5.583 12.846 1.00 90.81 97 ALA A CA 1
ATOM 717 C C . ALA A 1 97 ? -7.885 -5.335 13.662 1.00 90.81 97 ALA A C 1
ATOM 719 O O . ALA A 1 97 ? -6.937 -4.757 13.134 1.00 90.81 97 ALA A O 1
ATOM 720 N N . SER A 1 98 ? -7.834 -5.789 14.919 1.00 91.75 98 SER A N 1
ATOM 721 C CA . SER A 1 98 ? -6.694 -5.535 15.807 1.00 91.75 98 SER A CA 1
ATOM 722 C C . SER A 1 98 ? -5.430 -6.274 15.359 1.00 91.75 98 SER A C 1
ATOM 724 O O . SER A 1 98 ? -4.325 -5.767 15.529 1.00 91.75 98 SER A O 1
ATOM 726 N N . SER A 1 99 ? -5.591 -7.431 14.708 1.00 94.81 99 SER A N 1
ATOM 727 C CA . SER A 1 99 ? -4.482 -8.238 14.187 1.00 94.81 99 SER A CA 1
ATOM 728 C C . SER A 1 99 ? -3.974 -7.798 12.808 1.00 94.81 99 SER A C 1
ATOM 730 O O . SER A 1 99 ? -2.881 -8.195 12.400 1.00 94.81 99 SER A O 1
ATOM 732 N N . ILE A 1 100 ? -4.759 -7.021 12.050 1.00 96.25 100 ILE A N 1
ATOM 733 C CA . ILE A 1 100 ? -4.435 -6.672 10.657 1.00 96.25 100 ILE A CA 1
ATOM 734 C C . ILE A 1 100 ? -3.114 -5.898 10.540 1.00 96.25 100 ILE A C 1
ATOM 736 O O . ILE A 1 100 ? -2.291 -6.326 9.730 1.00 96.25 100 ILE A O 1
ATOM 740 N N . PRO A 1 101 ? -2.858 -4.818 11.306 1.00 96.38 101 PRO A N 1
ATOM 741 C CA . PRO A 1 101 ? -1.645 -4.012 11.154 1.00 96.38 101 PRO A CA 1
ATOM 742 C C . PRO A 1 101 ? -0.362 -4.840 11.299 1.00 96.38 101 PRO A C 1
ATOM 744 O O . PRO A 1 101 ? 0.511 -4.793 10.435 1.00 96.38 101 PRO A O 1
ATOM 747 N N . ASP A 1 102 ? -0.289 -5.688 12.326 1.00 95.31 102 ASP A N 1
ATOM 748 C CA . ASP A 1 102 ? 0.881 -6.537 12.575 1.00 95.31 102 ASP A CA 1
ATOM 749 C C . ASP A 1 102 ? 1.067 -7.584 11.469 1.00 95.31 102 ASP A C 1
ATOM 751 O O . ASP A 1 102 ? 2.183 -7.865 11.022 1.00 95.31 102 ASP A O 1
ATOM 755 N N . ARG A 1 103 ? -0.039 -8.152 10.969 1.00 96.25 103 ARG A N 1
ATOM 756 C CA . ARG A 1 103 ? -0.010 -9.103 9.851 1.00 96.25 103 ARG A CA 1
ATOM 757 C C . ARG A 1 103 ? 0.409 -8.421 8.547 1.00 96.25 103 ARG A C 1
ATOM 759 O O . ARG A 1 103 ? 1.157 -9.029 7.782 1.00 96.25 103 ARG A O 1
ATOM 766 N N . LEU A 1 104 ? -0.036 -7.187 8.303 1.00 96.44 104 LEU A N 1
ATOM 767 C CA . LEU A 1 104 ? 0.365 -6.377 7.151 1.00 96.44 104 LEU A CA 1
ATOM 768 C C . LEU A 1 104 ? 1.857 -6.050 7.203 1.00 96.44 104 LEU A C 1
ATOM 770 O O . LEU A 1 104 ? 2.545 -6.287 6.212 1.00 96.44 104 LEU A O 1
ATOM 774 N N . LEU A 1 105 ? 2.378 -5.582 8.344 1.00 95.25 105 LEU A N 1
ATOM 775 C CA . LEU A 1 105 ? 3.813 -5.323 8.523 1.00 95.25 105 LEU A CA 1
ATOM 776 C C . LEU A 1 105 ? 4.632 -6.583 8.243 1.00 95.25 105 LEU A C 1
ATOM 778 O O . LEU A 1 105 ? 5.523 -6.568 7.394 1.00 95.25 105 LEU A O 1
ATOM 782 N N . LYS A 1 106 ? 4.247 -7.708 8.856 1.00 94.62 106 LYS A N 1
ATOM 783 C CA . LYS A 1 106 ? 4.915 -8.999 8.655 1.00 94.62 106 LYS A CA 1
ATOM 784 C C . LYS A 1 106 ? 4.880 -9.480 7.204 1.00 94.62 106 LYS A C 1
ATOM 786 O O . LYS A 1 106 ? 5.814 -10.136 6.759 1.00 94.62 106 LYS A O 1
ATOM 791 N N . LYS A 1 107 ? 3.792 -9.233 6.464 1.00 92.19 107 LYS A N 1
ATOM 792 C CA . LYS A 1 107 ? 3.703 -9.622 5.045 1.00 92.19 107 LYS A CA 1
ATOM 793 C C . LYS A 1 107 ? 4.395 -8.657 4.104 1.00 92.19 107 LYS A C 1
ATOM 795 O O . LYS A 1 107 ? 4.792 -9.089 3.027 1.00 92.19 107 LYS A O 1
ATOM 800 N N . THR A 1 108 ? 4.521 -7.398 4.498 1.00 92.69 108 THR A N 1
ATOM 801 C CA . THR A 1 108 ? 5.288 -6.386 3.772 1.00 92.69 108 THR A CA 1
ATOM 802 C C . THR A 1 108 ? 6.782 -6.692 3.879 1.00 92.69 108 THR A C 1
ATOM 804 O O . THR A 1 108 ? 7.506 -6.561 2.893 1.00 92.69 108 THR A O 1
ATOM 807 N N . GLU A 1 109 ? 7.236 -7.195 5.031 1.00 92.50 109 GLU A N 1
ATOM 808 C CA . GLU A 1 109 ? 8.611 -7.655 5.218 1.00 92.50 109 GLU A CA 1
ATOM 809 C C . GLU A 1 109 ? 8.982 -8.758 4.209 1.00 92.50 109 GLU A C 1
ATOM 811 O O . GLU A 1 109 ? 8.340 -9.806 4.114 1.00 92.50 109 GLU A O 1
ATOM 816 N N . GLY A 1 110 ? 10.013 -8.507 3.400 1.00 90.56 110 GLY A N 1
ATOM 817 C CA . GLY A 1 110 ? 10.465 -9.444 2.368 1.00 90.56 110 GLY A CA 1
ATOM 818 C C . GLY A 1 110 ? 9.559 -9.532 1.132 1.00 90.56 110 GLY A C 1
ATOM 819 O O . GLY A 1 110 ? 9.867 -10.282 0.200 1.00 90.56 110 GLY A O 1
ATOM 820 N N . MET A 1 111 ? 8.475 -8.752 1.062 1.00 92.69 111 MET A N 1
ATOM 821 C CA . MET A 1 111 ? 7.602 -8.709 -0.109 1.00 92.69 111 MET A CA 1
ATOM 822 C C . MET A 1 111 ? 8.350 -8.182 -1.330 1.00 92.69 111 MET A C 1
ATOM 824 O O . MET A 1 111 ? 8.993 -7.136 -1.281 1.00 92.69 111 MET A O 1
ATOM 828 N N . GLN A 1 112 ? 8.263 -8.918 -2.435 1.00 94.44 112 GLN A N 1
ATOM 829 C CA . GLN A 1 112 ? 8.946 -8.562 -3.672 1.00 94.44 112 GLN A CA 1
ATOM 830 C C . GLN A 1 112 ? 8.046 -7.721 -4.575 1.00 94.44 112 GLN A C 1
ATOM 832 O O . GLN A 1 112 ? 6.842 -7.968 -4.672 1.00 94.44 112 GLN A O 1
ATOM 837 N N . ILE A 1 113 ? 8.649 -6.780 -5.294 1.00 92.94 113 ILE A N 1
ATOM 838 C CA . ILE A 1 113 ? 7.978 -5.959 -6.302 1.00 92.94 113 ILE A CA 1
ATOM 839 C C . ILE A 1 113 ? 8.730 -6.088 -7.621 1.00 92.94 113 ILE A C 1
ATOM 841 O O . ILE A 1 113 ? 9.955 -6.022 -7.681 1.00 92.94 113 ILE A O 1
ATOM 845 N N . ALA A 1 114 ? 7.996 -6.235 -8.711 1.00 91.88 114 ALA A N 1
ATOM 846 C CA . ALA A 1 114 ? 8.534 -6.098 -10.049 1.00 91.88 114 ALA A CA 1
ATOM 847 C C . ALA A 1 114 ? 7.580 -5.274 -10.910 1.00 91.88 114 ALA A C 1
ATOM 849 O O . ALA A 1 114 ? 6.400 -5.104 -10.607 1.00 91.88 114 ALA A O 1
ATOM 850 N N . THR A 1 115 ? 8.097 -4.749 -12.012 1.00 88.69 115 THR A N 1
ATOM 851 C CA . THR A 1 115 ? 7.297 -3.990 -12.973 1.00 88.69 115 THR A CA 1
ATOM 852 C C . THR A 1 115 ? 7.230 -4.719 -14.308 1.00 88.69 115 THR A C 1
ATOM 854 O O . THR A 1 115 ? 8.200 -5.333 -14.752 1.00 88.69 115 THR A O 1
ATOM 857 N N . PHE A 1 116 ? 6.085 -4.649 -14.983 1.00 86.88 116 PHE A N 1
ATOM 858 C CA . PHE A 1 116 ? 5.896 -5.207 -16.324 1.00 86.88 116 PHE A CA 1
ATOM 859 C C . PHE A 1 116 ? 5.394 -4.129 -17.286 1.00 86.88 116 PHE A C 1
ATOM 861 O O . PHE A 1 116 ? 4.850 -3.114 -16.873 1.00 86.88 116 PHE A O 1
ATOM 868 N N . GLY A 1 117 ? 5.617 -4.288 -18.590 1.00 85.00 117 GLY A N 1
ATOM 869 C CA . GLY A 1 117 ? 5.231 -3.266 -19.570 1.00 85.00 117 GLY A CA 1
ATOM 870 C C . GLY A 1 117 ? 5.216 -3.789 -21.001 1.00 85.00 117 GLY A C 1
ATOM 871 O O . GLY A 1 117 ? 4.892 -4.953 -21.233 1.00 85.00 117 GLY A O 1
ATOM 872 N N . GLY A 1 118 ? 5.573 -2.928 -21.956 1.00 83.62 118 GLY A N 1
ATOM 873 C CA . GLY A 1 118 ? 5.500 -3.245 -23.385 1.00 83.62 118 GLY A CA 1
ATOM 874 C C . GLY A 1 118 ? 4.056 -3.387 -23.870 1.00 83.62 118 GLY A C 1
ATOM 875 O O . GLY A 1 118 ? 3.131 -2.909 -23.212 1.00 83.62 118 GLY A O 1
ATOM 876 N N . ILE A 1 119 ? 3.860 -4.069 -25.001 1.00 84.06 119 ILE A N 1
ATOM 877 C CA . ILE A 1 119 ? 2.536 -4.269 -25.622 1.00 84.06 119 ILE A CA 1
ATOM 878 C C . ILE A 1 119 ? 1.582 -5.002 -24.669 1.00 84.06 119 ILE A C 1
ATOM 880 O O . ILE A 1 119 ? 0.423 -4.620 -24.540 1.00 84.06 119 ILE A O 1
ATOM 884 N N . LYS A 1 120 ? 2.081 -6.004 -23.932 1.00 82.06 120 LYS A N 1
ATOM 885 C CA . LYS A 1 120 ? 1.292 -6.731 -22.925 1.00 82.06 120 LYS A CA 1
ATOM 886 C C . LYS A 1 120 ? 0.827 -5.807 -21.793 1.00 82.06 120 LYS A C 1
ATOM 888 O O . LYS A 1 120 ? -0.331 -5.866 -21.398 1.00 82.06 120 LYS A O 1
ATOM 893 N N . GLY A 1 121 ? 1.708 -4.935 -21.297 1.00 83.56 121 GLY A N 1
ATOM 894 C CA . GLY A 1 121 ? 1.344 -3.910 -20.312 1.00 83.56 121 GLY A CA 1
ATOM 895 C C . GLY A 1 121 ? 0.319 -2.908 -20.843 1.00 83.56 121 GLY A C 1
ATOM 896 O O . GLY A 1 121 ? -0.648 -2.608 -20.146 1.00 83.56 121 GLY A O 1
ATOM 897 N N . ALA A 1 122 ? 0.491 -2.461 -22.091 1.00 84.31 122 ALA A N 1
ATOM 898 C CA . ALA A 1 122 ? -0.415 -1.527 -22.757 1.00 84.31 122 ALA A CA 1
ATOM 899 C C . ALA A 1 122 ? -1.819 -2.119 -22.878 1.00 84.31 122 ALA A C 1
ATOM 901 O O . ALA A 1 122 ? -2.799 -1.486 -22.503 1.00 84.31 122 ALA A O 1
ATOM 902 N N . TRP A 1 123 ? -1.902 -3.371 -23.333 1.00 84.38 123 TRP A N 1
ATOM 903 C CA . TRP A 1 123 ? -3.155 -4.104 -23.457 1.00 84.38 123 TRP A CA 1
ATOM 904 C C . TRP A 1 123 ? -3.878 -4.222 -22.115 1.00 84.38 123 TRP A C 1
ATOM 906 O O . TRP A 1 123 ? -5.055 -3.892 -22.011 1.00 84.38 123 TRP A O 1
ATOM 916 N N . PHE A 1 124 ? -3.170 -4.628 -21.057 1.00 83.31 124 PHE A N 1
ATOM 917 C CA . PHE A 1 124 ? -3.775 -4.729 -19.728 1.00 83.31 124 PHE A CA 1
ATOM 918 C C . PHE A 1 124 ? -4.188 -3.378 -19.142 1.00 83.31 124 PHE A C 1
ATOM 920 O O . PHE A 1 124 ? -5.167 -3.323 -18.400 1.00 83.31 124 PHE A O 1
ATOM 927 N N . ALA A 1 125 ? -3.480 -2.299 -19.475 1.00 82.62 125 ALA A N 1
ATOM 928 C CA . ALA A 1 125 ? -3.882 -0.956 -19.082 1.00 82.62 125 ALA A CA 1
ATOM 929 C C . ALA A 1 125 ? -5.145 -0.501 -19.821 1.00 82.62 125 ALA A C 1
ATOM 931 O O . ALA A 1 125 ? -6.132 -0.143 -19.188 1.00 82.62 125 ALA A O 1
ATOM 932 N N . ILE A 1 126 ? -5.137 -0.566 -21.151 1.00 83.56 126 ILE A N 1
ATOM 933 C CA . ILE A 1 126 ? -6.207 -0.023 -21.994 1.00 83.56 126 ILE A CA 1
ATOM 934 C C . ILE A 1 126 ? -7.483 -0.867 -21.890 1.00 83.56 126 ILE A C 1
ATOM 936 O O . ILE A 1 126 ? -8.570 -0.319 -21.753 1.00 83.56 126 ILE A O 1
ATOM 940 N N . CYS A 1 127 ? -7.366 -2.194 -21.947 1.00 80.94 127 CYS A N 1
ATOM 941 C CA . CYS A 1 127 ? -8.525 -3.082 -22.057 1.00 80.94 127 CYS A CA 1
ATOM 942 C C . CYS A 1 127 ? -9.030 -3.602 -20.709 1.00 80.94 127 CYS A C 1
ATOM 944 O O . CYS A 1 127 ? -10.184 -4.006 -20.614 1.00 80.94 127 CYS A O 1
ATOM 946 N N . CYS A 1 128 ? -8.178 -3.643 -19.680 1.00 76.88 128 CYS A N 1
ATOM 947 C CA . CYS A 1 128 ? -8.513 -4.270 -18.397 1.00 76.88 128 CYS A CA 1
ATOM 948 C C . CYS A 1 128 ? -8.347 -3.336 -17.193 1.00 76.88 128 CYS A C 1
ATOM 950 O O . CYS A 1 128 ? -8.503 -3.793 -16.063 1.00 76.88 128 CYS A O 1
ATOM 952 N N . GLY A 1 129 ? -7.951 -2.073 -17.393 1.00 74.50 129 GLY A N 1
ATOM 953 C CA . GLY A 1 129 ? -7.734 -1.121 -16.299 1.00 74.50 129 GLY A CA 1
ATOM 954 C C . GLY A 1 129 ? -6.675 -1.561 -15.276 1.00 74.50 129 GLY A C 1
ATOM 955 O O . GLY A 1 129 ? -6.658 -1.074 -14.145 1.00 74.50 129 GLY A O 1
ATOM 956 N N . THR A 1 130 ? -5.829 -2.541 -15.615 1.00 77.31 130 THR A N 1
ATOM 95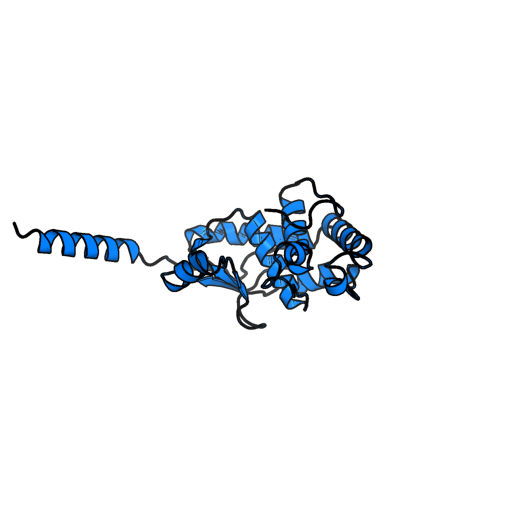7 C CA . THR A 1 130 ? -5.038 -3.279 -14.626 1.00 77.31 130 THR A CA 1
ATOM 958 C C . THR A 1 130 ? -3.790 -2.494 -14.220 1.00 77.31 130 THR A C 1
ATOM 960 O O . THR A 1 130 ? -2.807 -2.438 -14.969 1.00 77.31 130 THR A O 1
ATOM 963 N N . ARG A 1 131 ? -3.824 -1.925 -13.009 1.00 78.19 131 ARG A N 1
ATOM 964 C CA . ARG A 1 131 ? -2.720 -1.156 -12.401 1.00 78.19 131 ARG A CA 1
ATOM 965 C C . ARG A 1 131 ? -1.637 -2.047 -11.796 1.00 78.19 131 ARG A C 1
ATOM 967 O O . ARG A 1 131 ? -0.448 -1.759 -11.930 1.00 78.19 131 ARG A O 1
ATOM 974 N N . ALA A 1 132 ? -2.057 -3.137 -11.172 1.00 77.44 132 ALA A N 1
ATOM 975 C CA . ALA A 1 132 ? -1.209 -4.143 -10.563 1.00 77.44 132 ALA A CA 1
ATOM 976 C C . ALA A 1 132 ? -1.812 -5.524 -10.820 1.00 77.44 132 ALA A C 1
ATOM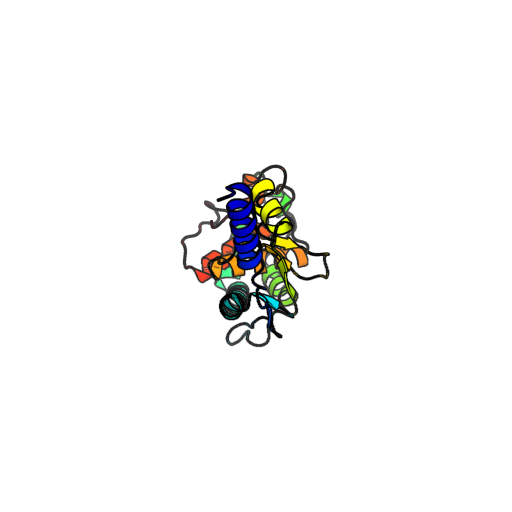 978 O O . ALA A 1 132 ? -3.008 -5.651 -11.086 1.00 77.44 132 ALA A O 1
ATOM 979 N N . ARG A 1 133 ? -0.972 -6.551 -10.787 1.00 73.38 133 ARG A N 1
ATOM 980 C CA . ARG A 1 133 ? -1.401 -7.934 -10.640 1.00 73.38 133 ARG A CA 1
ATOM 981 C C . ARG A 1 133 ? -0.604 -8.540 -9.510 1.00 73.38 133 ARG A C 1
ATOM 983 O O . ARG A 1 133 ? 0.620 -8.394 -9.471 1.00 73.38 133 ARG A O 1
ATOM 990 N N . GLU A 1 134 ? -1.281 -9.301 -8.675 1.00 63.03 134 GLU A N 1
ATOM 991 C CA . GLU A 1 134 ? -0.603 -10.320 -7.904 1.00 63.03 134 GLU A CA 1
ATOM 992 C C . GLU A 1 134 ? 0.108 -11.267 -8.886 1.00 63.03 134 GLU A C 1
ATOM 994 O O . GLU A 1 134 ? -0.416 -11.616 -9.953 1.00 63.03 134 GLU A O 1
ATOM 999 N N . GLY A 1 135 ? 1.347 -11.641 -8.570 1.00 55.50 135 GLY A N 1
ATOM 1000 C CA . GLY A 1 135 ? 1.955 -12.820 -9.174 1.00 55.50 135 GLY A CA 1
ATOM 1001 C C . GLY A 1 135 ? 1.180 -14.084 -8.770 1.00 55.50 135 GLY A C 1
ATOM 1002 O O . GLY A 1 135 ? -0.032 -14.086 -8.587 1.00 55.50 135 GLY A O 1
ATOM 1003 N N . ASN A 1 136 ? 1.875 -15.200 -8.573 1.00 56.12 136 ASN A N 1
ATOM 1004 C CA . ASN A 1 136 ? 1.323 -16.236 -7.693 1.00 56.12 136 ASN A CA 1
ATOM 1005 C C . ASN A 1 136 ? 1.371 -15.732 -6.231 1.00 56.12 136 ASN A C 1
ATOM 1007 O O . ASN A 1 136 ? 2.099 -14.787 -5.935 1.00 56.12 136 ASN A O 1
ATOM 1011 N N . SER A 1 137 ? 0.662 -16.384 -5.304 1.00 63.56 137 SER A N 1
ATOM 1012 C CA . SER A 1 137 ? 0.598 -16.018 -3.868 1.00 63.56 137 SER A CA 1
ATOM 1013 C C . SER A 1 137 ? 1.957 -15.941 -3.141 1.00 63.56 137 SER A C 1
ATOM 1015 O O . SER A 1 137 ? 2.028 -15.534 -1.982 1.00 63.56 137 SER A O 1
ATOM 1017 N N . VAL A 1 138 ? 3.043 -16.332 -3.815 1.00 70.00 138 VAL A N 1
ATOM 1018 C CA . VAL A 1 138 ? 4.427 -16.364 -3.318 1.00 70.00 138 VAL A CA 1
ATOM 1019 C C . VAL A 1 138 ? 5.350 -15.407 -4.098 1.00 70.00 138 VAL A C 1
ATOM 1021 O O . VAL A 1 138 ? 6.436 -15.072 -3.634 1.00 70.00 138 VAL A O 1
ATOM 1024 N N . GLY A 1 139 ? 4.941 -14.953 -5.282 1.00 80.94 139 GLY A N 1
ATOM 1025 C CA . GLY A 1 139 ? 5.771 -14.202 -6.224 1.00 80.94 139 GLY A CA 1
ATOM 1026 C C . GLY A 1 139 ? 5.766 -12.695 -5.979 1.00 80.94 139 GLY A C 1
ATOM 1027 O O . GLY A 1 139 ? 5.188 -12.222 -5.000 1.00 80.94 139 GLY A O 1
ATOM 1028 N N . PRO A 1 140 ? 6.415 -11.907 -6.851 1.00 88.25 140 PRO A N 1
ATOM 1029 C CA . PRO A 1 140 ? 6.401 -10.455 -6.734 1.00 88.25 140 PRO A CA 1
ATOM 1030 C C . PRO A 1 140 ? 5.021 -9.871 -7.053 1.00 88.25 140 PRO A C 1
ATOM 1032 O O . PRO A 1 140 ? 4.286 -10.406 -7.885 1.00 88.25 140 PRO A O 1
ATOM 1035 N N . ILE A 1 141 ? 4.708 -8.723 -6.450 1.00 88.69 141 ILE A N 1
ATOM 1036 C CA . ILE A 1 141 ? 3.665 -7.828 -6.963 1.00 88.69 141 ILE A CA 1
ATOM 1037 C C . ILE A 1 141 ? 4.135 -7.314 -8.321 1.00 88.69 141 ILE A C 1
ATOM 1039 O O . ILE A 1 141 ? 5.244 -6.791 -8.433 1.00 88.69 141 ILE A O 1
ATOM 1043 N N . LEU A 1 142 ? 3.302 -7.449 -9.350 1.00 89.12 142 LEU A N 1
ATOM 1044 C CA . LEU A 1 142 ? 3.600 -6.992 -10.701 1.00 89.12 142 LEU A CA 1
ATOM 1045 C C . LEU A 1 142 ? 2.875 -5.676 -10.981 1.00 89.12 142 LEU A C 1
ATOM 1047 O O . LEU A 1 142 ? 1.678 -5.658 -11.255 1.00 89.12 142 LEU A O 1
ATOM 1051 N N . LEU A 1 143 ? 3.610 -4.567 -10.975 1.00 88.62 143 LEU A N 1
ATOM 1052 C CA . LEU A 1 143 ? 3.068 -3.242 -11.281 1.00 88.62 143 LEU A CA 1
ATOM 1053 C C . LEU A 1 143 ? 3.161 -2.932 -12.775 1.00 88.62 143 LEU A C 1
ATOM 1055 O O . LEU A 1 143 ? 4.202 -3.125 -13.411 1.00 88.62 143 LEU A O 1
ATOM 1059 N N . ASN A 1 144 ? 2.071 -2.434 -13.354 1.00 87.81 144 ASN A N 1
ATOM 1060 C CA . ASN A 1 144 ? 2.024 -2.111 -14.773 1.00 87.81 144 ASN A CA 1
ATOM 1061 C C . ASN A 1 144 ? 2.697 -0.756 -15.041 1.00 87.81 144 ASN A C 1
ATOM 1063 O O . ASN A 1 144 ? 2.208 0.287 -14.611 1.00 87.81 144 ASN A O 1
ATOM 1067 N N . ARG A 1 145 ? 3.789 -0.760 -15.813 1.00 88.19 145 ARG A N 1
ATOM 1068 C CA . ARG A 1 145 ? 4.563 0.443 -16.163 1.00 88.19 145 ARG A CA 1
ATOM 1069 C C . ARG A 1 145 ? 3.757 1.499 -16.915 1.00 88.19 145 ARG A C 1
ATOM 1071 O O . ARG A 1 145 ? 4.123 2.661 -16.842 1.00 88.19 145 ARG A O 1
ATOM 1078 N N . TRP A 1 146 ? 2.669 1.130 -17.592 1.00 84.88 146 TRP A N 1
ATOM 1079 C CA . TRP A 1 146 ? 1.785 2.096 -18.264 1.00 84.88 146 TRP A CA 1
ATOM 1080 C C . TRP A 1 146 ? 0.992 2.982 -17.302 1.00 84.88 146 TRP A C 1
ATOM 1082 O O . TRP A 1 146 ? 0.488 4.020 -17.713 1.00 84.88 146 TRP A O 1
ATOM 1092 N N . TYR A 1 147 ? 0.902 2.589 -16.031 1.00 82.94 147 TYR A N 1
ATOM 1093 C CA . TYR A 1 147 ? 0.332 3.417 -14.975 1.00 82.94 147 TYR A CA 1
ATOM 1094 C C . TYR A 1 147 ? 1.394 4.158 -14.171 1.00 82.94 147 TYR A C 1
ATOM 1096 O O . TYR A 1 147 ? 1.033 4.753 -13.172 1.00 82.94 147 TYR A O 1
ATOM 1104 N N . LEU A 1 148 ? 2.677 4.110 -14.544 1.00 83.75 148 LEU A N 1
ATOM 1105 C CA . LEU A 1 148 ? 3.752 4.807 -13.837 1.00 83.75 148 LEU A CA 1
ATOM 1106 C C . LEU A 1 148 ? 4.285 5.989 -14.677 1.00 83.75 148 LEU A C 1
ATOM 1108 O O . LEU A 1 148 ? 4.319 5.880 -15.902 1.00 83.75 148 LEU A O 1
ATOM 1112 N N . PRO A 1 149 ? 4.768 7.082 -14.051 1.00 81.00 149 PRO A N 1
ATOM 1113 C CA . PRO A 1 149 ? 4.865 7.293 -12.605 1.00 81.00 149 PRO A CA 1
ATOM 1114 C C . PRO A 1 149 ? 3.507 7.603 -11.954 1.00 81.00 149 PRO A C 1
ATOM 1116 O O . PRO A 1 149 ? 2.624 8.198 -12.565 1.00 81.00 149 PRO A O 1
ATOM 1119 N N . ARG A 1 150 ? 3.367 7.207 -10.687 1.00 86.31 150 ARG A N 1
ATOM 1120 C CA . ARG A 1 150 ? 2.281 7.612 -9.778 1.00 86.31 150 ARG A CA 1
ATOM 1121 C C . ARG A 1 150 ? 2.874 8.410 -8.630 1.00 86.31 150 ARG A C 1
ATOM 1123 O O . ARG A 1 150 ? 4.089 8.389 -8.433 1.00 86.31 150 ARG A O 1
ATOM 1130 N N . SER A 1 151 ? 2.020 9.071 -7.856 1.00 93.38 151 SER A N 1
ATOM 1131 C CA . SER A 1 151 ? 2.429 9.575 -6.548 1.00 93.38 151 SER A CA 1
ATOM 1132 C C . SER A 1 151 ? 2.936 8.413 -5.679 1.00 93.38 151 SER A C 1
ATOM 1134 O O . SER A 1 151 ? 2.515 7.260 -5.838 1.00 93.38 151 SER A O 1
ATOM 1136 N N . SER A 1 152 ? 3.865 8.701 -4.769 1.00 95.12 152 SER A N 1
ATOM 1137 C CA . SER A 1 152 ? 4.393 7.682 -3.851 1.00 95.12 152 SER A CA 1
ATOM 1138 C C . SER A 1 152 ? 3.328 7.140 -2.903 1.00 95.12 152 SER A C 1
ATOM 1140 O O . SER A 1 152 ? 3.374 5.987 -2.499 1.00 95.12 152 SER A O 1
ATOM 1142 N N . GLU A 1 153 ? 2.348 7.977 -2.597 1.00 94.75 153 GLU A N 1
ATOM 1143 C CA . GLU A 1 153 ? 1.182 7.735 -1.765 1.00 94.75 153 GLU A CA 1
ATOM 1144 C C . GLU A 1 153 ? 0.293 6.674 -2.415 1.00 94.75 153 GLU A C 1
ATOM 1146 O O . GLU A 1 153 ? -0.071 5.677 -1.795 1.00 94.75 153 GLU A O 1
ATOM 1151 N N . SER A 1 154 ? 0.070 6.812 -3.720 1.00 92.44 154 SER A N 1
ATOM 1152 C CA . SER A 1 154 ? -0.697 5.852 -4.498 1.00 92.44 154 SER A CA 1
ATOM 1153 C C . SER A 1 154 ? 0.069 4.528 -4.669 1.00 92.44 154 SER A C 1
ATOM 1155 O O . SER A 1 154 ? -0.522 3.448 -4.620 1.00 92.44 154 SER A O 1
ATOM 1157 N N . ILE A 1 155 ? 1.396 4.555 -4.842 1.00 94.00 155 ILE A N 1
ATOM 1158 C CA . ILE A 1 155 ? 2.194 3.313 -4.860 1.00 94.00 155 ILE A CA 1
ATOM 1159 C C . ILE A 1 155 ? 2.171 2.641 -3.482 1.00 94.00 155 ILE A C 1
ATOM 1161 O O . ILE A 1 155 ? 1.996 1.427 -3.429 1.00 94.00 155 ILE A O 1
ATOM 1165 N N . ALA A 1 156 ? 2.274 3.403 -2.389 1.00 95.62 156 ALA A N 1
ATOM 1166 C CA . ALA A 1 156 ? 2.141 2.895 -1.027 1.00 95.62 156 ALA A CA 1
ATOM 1167 C C . ALA A 1 156 ? 0.774 2.228 -0.808 1.00 95.62 156 ALA A C 1
ATOM 1169 O O . ALA A 1 156 ? 0.732 1.088 -0.355 1.00 95.62 156 ALA A O 1
ATOM 1170 N N . ASN A 1 157 ? -0.322 2.863 -1.242 1.00 94.62 157 ASN A N 1
ATOM 1171 C CA . ASN A 1 157 ? -1.659 2.260 -1.275 1.00 94.62 157 ASN A CA 1
ATOM 1172 C C . ASN A 1 157 ? -1.629 0.886 -1.955 1.00 94.62 157 ASN A C 1
ATOM 1174 O O . ASN A 1 157 ? -2.063 -0.104 -1.373 1.00 94.62 157 ASN A O 1
ATOM 1178 N N . THR A 1 158 ? -1.046 0.799 -3.156 1.00 93.00 158 THR A N 1
ATOM 1179 C CA . THR A 1 158 ? -0.950 -0.473 -3.884 1.00 93.00 158 THR A CA 1
ATOM 1180 C C . THR A 1 158 ? -0.096 -1.508 -3.153 1.00 93.00 158 THR A C 1
ATOM 1182 O O . THR A 1 158 ? -0.487 -2.664 -3.097 1.00 93.00 158 THR A O 1
ATOM 1185 N N . ILE A 1 159 ? 1.033 -1.126 -2.554 1.00 94.06 159 ILE A N 1
ATOM 1186 C CA . ILE A 1 159 ? 1.859 -2.043 -1.751 1.00 94.06 159 ILE A CA 1
ATOM 1187 C C . ILE A 1 159 ? 1.015 -2.674 -0.638 1.00 94.06 159 ILE A C 1
ATOM 1189 O O . ILE A 1 159 ? 1.023 -3.894 -0.478 1.00 94.06 159 ILE A O 1
ATOM 1193 N N . VAL A 1 160 ? 0.256 -1.863 0.101 1.00 95.56 160 VAL A N 1
ATOM 1194 C CA . VAL A 1 160 ? -0.514 -2.358 1.250 1.00 95.56 160 VAL A CA 1
ATOM 1195 C C . VAL A 1 160 ? -1.786 -3.094 0.825 1.00 95.56 160 VAL A C 1
ATOM 1197 O O . VAL A 1 160 ? -2.140 -4.091 1.448 1.00 95.56 160 VAL A O 1
ATOM 1200 N N . HIS A 1 161 ? -2.427 -2.683 -0.269 1.00 94.38 161 HIS A N 1
ATOM 1201 C CA . HIS A 1 161 ? -3.531 -3.421 -0.889 1.00 94.38 161 HIS A CA 1
ATOM 1202 C C . HIS A 1 161 ? -3.134 -4.872 -1.193 1.00 94.38 161 HIS A C 1
ATOM 1204 O O . HIS A 1 161 ? -3.817 -5.817 -0.810 1.00 94.38 161 HIS A O 1
ATOM 1210 N N . GLU A 1 162 ? -1.973 -5.065 -1.812 1.00 91.94 162 GLU A N 1
ATOM 1211 C CA . GLU A 1 162 ? -1.472 -6.399 -2.144 1.00 91.94 162 GLU A CA 1
ATOM 1212 C C . GLU A 1 162 ? -0.980 -7.147 -0.890 1.00 91.94 162 GLU A C 1
ATOM 1214 O O . GLU A 1 162 ? -1.153 -8.359 -0.765 1.00 91.94 162 GLU A O 1
ATOM 1219 N N . ALA A 1 163 ? -0.424 -6.447 0.107 1.00 93.56 163 ALA A N 1
ATOM 1220 C CA . ALA A 1 163 ? -0.129 -7.055 1.406 1.00 93.56 163 ALA A CA 1
ATOM 1221 C C . ALA A 1 163 ? -1.406 -7.557 2.113 1.00 93.56 163 ALA A C 1
ATOM 1223 O O . ALA A 1 163 ? -1.365 -8.600 2.774 1.00 93.56 163 ALA A O 1
ATOM 1224 N N . ALA A 1 164 ? -2.542 -6.871 1.939 1.00 94.44 164 ALA A N 1
ATOM 1225 C CA . ALA A 1 164 ? -3.841 -7.299 2.452 1.00 94.44 164 ALA A CA 1
ATOM 1226 C C . ALA A 1 164 ? -4.274 -8.637 1.828 1.00 94.44 164 ALA A C 1
ATOM 1228 O O . ALA A 1 164 ? -4.677 -9.554 2.550 1.00 94.44 164 ALA A O 1
ATOM 1229 N N . HIS A 1 165 ? -4.090 -8.813 0.518 1.00 92.06 165 HIS A N 1
ATOM 1230 C CA . HIS A 1 165 ? -4.306 -10.109 -0.132 1.00 92.06 165 HIS A CA 1
ATOM 1231 C C . HIS A 1 165 ? -3.417 -11.217 0.442 1.00 92.06 165 HIS A C 1
ATOM 1233 O O . HIS A 1 165 ? -3.900 -12.309 0.753 1.00 92.06 165 HIS A O 1
ATOM 1239 N N . ARG A 1 166 ? -2.143 -10.924 0.727 1.00 91.12 166 ARG A N 1
ATOM 1240 C CA . ARG A 1 166 ? -1.204 -11.895 1.327 1.00 91.12 166 ARG A CA 1
ATOM 1241 C C . ARG A 1 166 ? -1.544 -12.320 2.753 1.00 91.12 166 ARG A C 1
ATOM 1243 O O . ARG A 1 166 ? -1.048 -13.358 3.208 1.00 91.12 166 ARG A O 1
ATOM 1250 N N . ILE A 1 167 ? -2.349 -11.544 3.478 1.00 92.56 167 ILE A N 1
ATOM 1251 C CA . ILE A 1 167 ? -2.911 -11.944 4.777 1.00 92.56 167 ILE A CA 1
ATOM 1252 C C . ILE A 1 167 ? -4.301 -12.589 4.634 1.00 92.56 167 ILE A C 1
ATOM 1254 O O . ILE A 1 167 ? -4.964 -12.837 5.636 1.00 92.56 167 ILE A O 1
ATOM 1258 N N . GLY A 1 168 ? -4.729 -12.921 3.416 1.00 91.12 168 GLY A N 1
ATOM 1259 C CA . GLY A 1 168 ? -5.974 -13.640 3.146 1.00 91.12 168 GLY A CA 1
ATOM 1260 C C . GLY A 1 168 ? -7.212 -12.752 3.066 1.00 91.12 168 GLY A C 1
ATOM 1261 O O . GLY A 1 168 ? -8.319 -13.275 3.128 1.00 91.12 168 GLY A O 1
ATOM 1262 N N . LEU A 1 169 ? -7.047 -11.431 2.946 1.00 92.06 169 LEU A N 1
ATOM 1263 C CA . LEU A 1 169 ? -8.171 -10.530 2.717 1.00 92.06 169 LEU A CA 1
ATOM 1264 C C . LEU A 1 169 ? -8.531 -10.487 1.233 1.00 92.06 169 LEU A C 1
ATOM 1266 O O . LEU A 1 169 ? -7.667 -10.481 0.357 1.00 92.06 169 LEU A O 1
ATOM 1270 N N . THR A 1 170 ? -9.823 -10.442 0.940 1.00 90.31 170 THR A N 1
ATOM 1271 C CA . THR A 1 170 ? -10.340 -10.550 -0.428 1.00 90.31 170 THR A CA 1
ATOM 1272 C C . THR A 1 170 ? -11.308 -9.425 -0.737 1.00 90.31 170 THR A C 1
ATOM 1274 O O . THR A 1 170 ? -11.936 -8.884 0.166 1.00 90.31 170 THR A O 1
ATOM 1277 N N . HIS A 1 171 ? -11.469 -9.127 -2.021 1.00 88.19 171 HIS A N 1
ATOM 1278 C CA . HIS A 1 171 ? -12.507 -8.237 -2.535 1.00 88.19 171 HIS A CA 1
ATOM 1279 C C . HIS A 1 171 ? -13.387 -8.994 -3.558 1.00 88.19 171 HIS A C 1
ATOM 1281 O O . HIS A 1 171 ? -13.118 -8.962 -4.765 1.00 88.19 171 HIS A O 1
ATOM 1287 N N . PRO A 1 172 ? -14.375 -9.791 -3.106 1.00 86.12 172 PRO A N 1
ATOM 1288 C CA . PRO A 1 172 ? -15.148 -10.672 -3.985 1.00 86.12 172 PRO A CA 1
ATOM 1289 C C . PRO A 1 172 ? -15.907 -9.940 -5.098 1.00 86.12 172 PRO A C 1
ATOM 1291 O O . PRO A 1 172 ? -16.200 -10.553 -6.126 1.00 86.12 172 PRO A O 1
ATOM 1294 N N . HIS A 1 173 ? -16.187 -8.646 -4.941 1.00 88.25 173 HIS A N 1
ATOM 1295 C CA . HIS A 1 173 ? -16.958 -7.887 -5.922 1.00 88.25 173 HIS A CA 1
ATOM 1296 C C . HIS A 1 173 ? -16.095 -7.138 -6.946 1.00 88.25 173 HIS A C 1
ATOM 1298 O O . HIS A 1 173 ? -16.640 -6.482 -7.830 1.00 88.25 173 HIS A O 1
ATOM 1304 N N . SER A 1 174 ? -14.761 -7.257 -6.911 1.00 81.81 174 SER A N 1
ATOM 1305 C CA . SER A 1 174 ? -13.873 -6.465 -7.786 1.00 81.81 174 SER A CA 1
ATOM 1306 C C . SER A 1 174 ? -14.112 -6.651 -9.289 1.00 81.81 174 SER A C 1
ATOM 1308 O O . SER A 1 174 ? -13.822 -5.746 -10.071 1.00 81.81 174 SER A O 1
ATOM 1310 N N . SER A 1 175 ? -14.663 -7.795 -9.705 1.00 80.12 175 SER A N 1
ATOM 1311 C CA . SER A 1 175 ? -15.018 -8.078 -11.100 1.00 80.12 175 SER A CA 1
ATOM 1312 C C . SER A 1 175 ? -16.486 -7.830 -11.456 1.00 80.12 175 SER A C 1
ATOM 1314 O O . SER A 1 175 ? -16.819 -7.864 -12.638 1.00 80.12 175 SER A O 1
ATOM 1316 N N . SER A 1 176 ? -17.370 -7.650 -10.471 1.00 84.75 176 SER A N 1
ATOM 1317 C CA . SER A 1 176 ? -18.827 -7.594 -10.672 1.00 84.75 176 SER A CA 1
ATOM 1318 C C . SER A 1 176 ? -19.449 -6.253 -10.286 1.00 84.75 176 SER A C 1
ATOM 1320 O O . SER A 1 176 ? -20.364 -5.806 -10.973 1.00 84.75 176 SER A O 1
ATOM 1322 N N . ASP A 1 177 ? -18.955 -5.602 -9.233 1.00 86.88 177 ASP A N 1
ATOM 1323 C CA . ASP A 1 177 ? -19.443 -4.314 -8.744 1.00 86.88 177 ASP A CA 1
ATOM 1324 C C . ASP A 1 177 ? -18.297 -3.548 -8.065 1.00 86.88 177 ASP A C 1
ATOM 1326 O O . ASP A 1 177 ? -17.910 -3.821 -6.924 1.00 86.88 177 ASP A O 1
ATOM 1330 N N . SER A 1 178 ? -17.737 -2.572 -8.782 1.00 82.56 178 SER A N 1
ATOM 1331 C CA . SER A 1 178 ? -16.618 -1.777 -8.281 1.00 82.56 178 SER A CA 1
ATOM 1332 C C . SER A 1 178 ? -16.985 -0.910 -7.082 1.00 82.56 178 SER A C 1
ATOM 1334 O O . SER A 1 178 ? -16.106 -0.609 -6.278 1.00 82.56 178 SER A O 1
ATOM 1336 N N . ASP A 1 179 ? -18.244 -0.491 -6.954 1.00 85.06 179 ASP A N 1
ATOM 1337 C CA . ASP A 1 179 ? -18.671 0.393 -5.871 1.00 85.06 179 ASP A CA 1
ATOM 1338 C C . ASP A 1 179 ? -18.732 -0.376 -4.554 1.00 85.06 179 ASP A C 1
ATOM 1340 O O . ASP A 1 179 ? -18.267 0.126 -3.529 1.00 85.06 179 ASP A O 1
ATOM 1344 N N . ILE A 1 180 ? -19.202 -1.627 -4.598 1.00 86.56 180 ILE A N 1
ATOM 1345 C CA . ILE A 1 180 ? -19.093 -2.550 -3.463 1.00 86.56 180 ILE A CA 1
ATOM 1346 C C . ILE A 1 180 ? -17.624 -2.866 -3.192 1.00 86.56 180 ILE A C 1
ATOM 1348 O O . ILE A 1 180 ? -17.181 -2.727 -2.054 1.00 86.56 180 ILE A O 1
ATOM 1352 N N . ALA A 1 181 ? -16.858 -3.226 -4.229 1.00 87.12 181 ALA A N 1
ATOM 1353 C CA . ALA A 1 181 ? -15.463 -3.629 -4.080 1.00 87.12 181 ALA A CA 1
ATOM 1354 C C . ALA A 1 181 ? -14.597 -2.560 -3.415 1.00 87.12 181 ALA A C 1
ATOM 1356 O O . ALA A 1 181 ? -13.759 -2.870 -2.575 1.00 87.12 181 ALA A O 1
ATOM 1357 N N . ASN A 1 182 ? -14.831 -1.285 -3.728 1.00 87.75 182 ASN A N 1
ATOM 1358 C CA . ASN A 1 182 ? -14.106 -0.178 -3.113 1.00 87.75 182 ASN A CA 1
ATOM 1359 C C . ASN A 1 182 ? -14.279 -0.129 -1.579 1.00 87.75 182 ASN A C 1
ATOM 1361 O O . ASN A 1 182 ? -13.428 0.454 -0.919 1.00 87.75 182 ASN A O 1
ATOM 1365 N N . CYS A 1 183 ? -15.329 -0.746 -1.023 1.00 89.00 183 CYS A N 1
ATOM 1366 C CA . CYS A 1 183 ? -15.584 -0.908 0.414 1.00 89.00 183 CYS A CA 1
ATOM 1367 C C . CYS A 1 183 ? -15.083 -2.222 1.009 1.00 89.00 183 CYS A C 1
ATOM 1369 O O . CYS A 1 183 ? -15.315 -2.479 2.188 1.00 89.00 183 CYS A O 1
ATOM 1371 N N . GLU A 1 184 ? -14.391 -3.049 0.234 1.00 91.56 184 GLU A N 1
ATOM 1372 C CA . GLU A 1 184 ? -13.868 -4.334 0.683 1.00 91.56 184 GLU A CA 1
ATOM 1373 C C . GLU A 1 184 ? -12.434 -4.202 1.221 1.00 91.56 184 GLU A C 1
ATOM 1375 O O . GLU A 1 184 ? -11.720 -3.247 0.882 1.00 91.56 184 GLU A O 1
ATOM 1380 N N . PRO A 1 185 ? -11.981 -5.149 2.063 1.00 93.12 185 PRO A N 1
ATOM 1381 C CA . PRO A 1 185 ? -10.819 -4.924 2.913 1.00 93.12 185 PRO A CA 1
ATOM 1382 C C . PRO A 1 185 ? -9.536 -4.460 2.218 1.00 93.12 185 PRO A C 1
ATOM 1384 O O . PRO A 1 185 ? -8.965 -3.470 2.677 1.00 93.12 185 PRO A O 1
ATOM 1387 N N . PRO A 1 186 ? -9.079 -5.069 1.107 1.00 93.81 186 PRO A N 1
ATOM 1388 C CA . PRO A 1 186 ? -7.853 -4.620 0.447 1.00 93.81 186 PRO A CA 1
ATOM 1389 C C . PRO A 1 186 ? -7.925 -3.170 -0.058 1.00 93.81 186 PRO A C 1
ATOM 1391 O O . PRO A 1 186 ? -6.942 -2.433 0.028 1.00 93.81 186 PRO A O 1
ATOM 1394 N N . TYR A 1 187 ? -9.079 -2.725 -0.572 1.00 91.56 187 TYR A N 1
ATOM 1395 C CA . TYR A 1 187 ? -9.248 -1.357 -1.075 1.00 91.56 187 TYR A CA 1
ATOM 1396 C C . TYR A 1 187 ? -9.298 -0.327 0.049 1.00 91.56 187 TYR A C 1
ATOM 1398 O O . TYR A 1 187 ? -8.637 0.710 -0.045 1.00 91.56 187 TYR A O 1
ATOM 1406 N N . VAL A 1 188 ? -10.028 -0.627 1.122 1.00 93.31 188 VAL A N 1
ATOM 1407 C CA . VAL A 1 188 ? -10.131 0.261 2.286 1.00 93.31 188 VAL A CA 1
ATOM 1408 C C . VAL A 1 188 ? -8.782 0.396 2.980 1.00 93.31 188 VAL A C 1
ATOM 1410 O O . VAL A 1 188 ? -8.353 1.508 3.265 1.00 93.31 188 VAL A O 1
ATOM 1413 N N . ILE A 1 189 ? -8.073 -0.714 3.196 1.00 95.25 189 ILE A N 1
ATOM 1414 C CA . ILE A 1 189 ? -6.751 -0.713 3.833 1.00 95.25 189 ILE A CA 1
ATOM 1415 C C . ILE A 1 189 ? -5.751 0.129 3.028 1.00 95.25 189 ILE A C 1
ATOM 1417 O O . ILE A 1 189 ? -5.071 0.981 3.599 1.00 95.25 189 ILE A O 1
ATOM 1421 N N . GLY A 1 190 ? -5.680 -0.070 1.706 1.00 94.56 190 GLY A N 1
ATOM 1422 C CA . GLY A 1 190 ? -4.817 0.743 0.844 1.00 94.56 190 GLY A CA 1
ATOM 1423 C C . GLY A 1 190 ? -5.186 2.229 0.893 1.00 94.56 190 GLY A C 1
ATOM 1424 O O . GLY A 1 190 ? -4.309 3.088 0.990 1.00 94.56 190 GLY A O 1
ATOM 1425 N N . SER A 1 191 ? -6.485 2.533 0.903 1.00 93.19 191 SER A N 1
ATOM 1426 C CA . SER A 1 191 ? -6.997 3.906 0.970 1.00 93.19 191 SER A CA 1
ATOM 1427 C C . SER A 1 191 ? -6.693 4.584 2.307 1.00 93.19 191 SER A C 1
ATOM 1429 O O . SER A 1 191 ? -6.306 5.748 2.323 1.00 93.19 191 SER A O 1
ATOM 1431 N N . LEU A 1 192 ? -6.801 3.865 3.427 1.00 94.31 192 LEU A N 1
ATOM 1432 C CA . LEU A 1 192 ? -6.401 4.372 4.741 1.00 94.31 192 LEU A CA 1
ATOM 1433 C C . LEU A 1 192 ? -4.905 4.700 4.776 1.00 94.31 192 LEU A C 1
ATOM 1435 O O . LEU A 1 192 ? -4.518 5.741 5.291 1.00 94.31 192 LEU A O 1
ATOM 1439 N N . VAL A 1 193 ? -4.048 3.879 4.171 1.00 95.62 193 VAL A N 1
ATOM 1440 C CA . VAL A 1 193 ? -2.617 4.210 4.061 1.00 95.62 193 VAL A CA 1
ATOM 1441 C C . VAL A 1 193 ? -2.405 5.508 3.284 1.00 95.62 193 VAL A C 1
ATOM 1443 O O . VAL A 1 193 ? -1.701 6.397 3.757 1.00 95.62 193 VAL A O 1
ATOM 1446 N N . GLU A 1 194 ? -3.051 5.658 2.128 1.00 94.00 194 GLU A N 1
ATOM 1447 C CA . GLU A 1 194 ? -2.965 6.887 1.330 1.00 94.00 194 GLU A CA 1
ATOM 1448 C C . GLU A 1 194 ? -3.445 8.119 2.105 1.00 94.00 194 GLU A C 1
ATOM 1450 O O . GLU A 1 194 ? -2.799 9.169 2.061 1.00 94.00 194 GLU A O 1
ATOM 1455 N N . LYS A 1 195 ? -4.520 7.975 2.886 1.00 92.25 195 LYS A N 1
ATOM 1456 C CA . LYS A 1 195 ? -5.018 9.005 3.802 1.00 92.25 195 LYS A CA 1
ATOM 1457 C C . LYS A 1 195 ? -3.945 9.459 4.782 1.00 92.25 195 LYS A C 1
ATOM 1459 O O . LYS A 1 195 ? -3.667 10.651 4.865 1.00 92.25 195 LYS A O 1
ATOM 1464 N N . HIS A 1 196 ? -3.351 8.529 5.529 1.00 93.31 196 HIS A N 1
ATOM 1465 C CA . HIS A 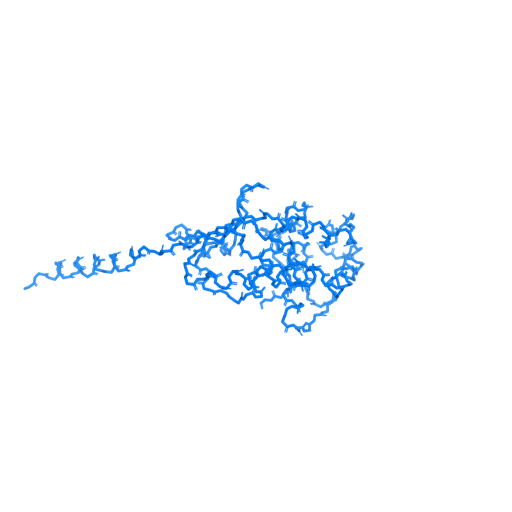1 196 ? -2.388 8.878 6.577 1.00 93.31 196 HIS A CA 1
ATOM 1466 C C . HIS A 1 196 ? -1.130 9.533 6.016 1.00 93.31 196 HIS A C 1
ATOM 1468 O O . HIS A 1 196 ? -0.495 10.324 6.707 1.00 93.31 196 HIS A O 1
ATOM 1474 N N . ILE A 1 197 ? -0.797 9.261 4.754 1.00 93.69 197 ILE A N 1
ATOM 1475 C CA . ILE A 1 197 ? 0.326 9.922 4.099 1.00 93.69 197 ILE A CA 1
ATOM 1476 C C . ILE A 1 197 ? -0.048 11.322 3.594 1.00 93.69 197 ILE A C 1
ATOM 1478 O O . ILE A 1 197 ? 0.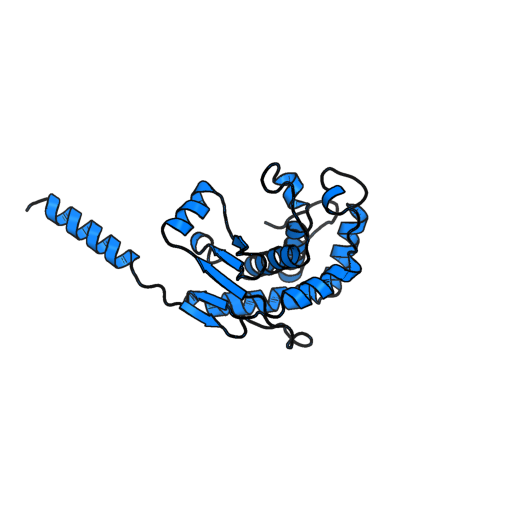741 12.257 3.720 1.00 93.69 197 ILE A O 1
ATOM 1482 N N . THR A 1 198 ? -1.229 11.475 2.995 1.00 92.06 198 THR A N 1
ATOM 1483 C CA . THR A 1 198 ? -1.661 12.741 2.377 1.00 92.06 198 THR A CA 1
ATOM 1484 C C . THR A 1 198 ? -2.256 13.735 3.373 1.00 92.06 198 THR A C 1
ATOM 1486 O O . THR A 1 198 ? -2.349 14.920 3.063 1.00 92.06 198 THR A O 1
ATOM 1489 N N . GLY A 1 199 ? -2.667 13.271 4.555 1.00 85.56 199 GLY A N 1
ATOM 1490 C CA . GLY A 1 199 ? -3.417 14.065 5.527 1.00 85.56 199 GLY A CA 1
ATOM 1491 C C . GLY A 1 199 ? -4.842 14.388 5.071 1.00 85.56 199 GLY A C 1
ATOM 1492 O O . GLY A 1 199 ? -5.443 15.328 5.583 1.00 85.56 199 GLY A O 1
ATOM 1493 N N . ALA A 1 200 ? -5.369 13.656 4.086 1.00 81.75 200 ALA A N 1
ATOM 1494 C CA . ALA A 1 200 ? -6.690 13.911 3.537 1.00 81.75 200 ALA A CA 1
ATOM 1495 C C . ALA A 1 200 ? -7.807 13.595 4.545 1.00 81.75 200 ALA A C 1
ATOM 1497 O O . ALA A 1 200 ? -7.732 12.631 5.317 1.00 81.75 200 ALA A O 1
ATOM 1498 N N . ASP A 1 201 ? -8.881 14.381 4.484 1.00 74.12 201 ASP A N 1
ATOM 1499 C CA . ASP A 1 201 ? -10.082 14.129 5.271 1.00 74.12 201 ASP A CA 1
ATOM 1500 C C . ASP A 1 201 ? -10.742 12.826 4.812 1.00 74.12 201 ASP A C 1
ATOM 1502 O O . ASP A 1 201 ? -11.052 12.629 3.636 1.00 74.12 201 ASP A O 1
ATOM 1506 N N . TRP A 1 202 ? -10.970 11.926 5.764 1.00 73.94 202 TRP A N 1
ATOM 1507 C CA . TRP A 1 202 ? -11.638 10.653 5.537 1.00 73.94 202 TRP A CA 1
ATOM 1508 C C . TRP A 1 202 ? -12.700 10.440 6.600 1.00 73.94 202 TRP A C 1
ATOM 1510 O O . TRP A 1 202 ? -12.421 10.579 7.793 1.00 73.94 202 TRP A O 1
ATOM 1520 N N . SER A 1 203 ? -13.889 10.034 6.169 1.00 69.31 203 SER A N 1
ATOM 1521 C CA . SER A 1 203 ? -14.946 9.592 7.068 1.00 69.31 203 SER A CA 1
ATOM 1522 C C . SER A 1 203 ? -15.208 8.113 6.855 1.00 69.31 203 SER A C 1
ATOM 1524 O O . SER A 1 203 ? -15.459 7.703 5.717 1.00 69.31 203 SER A O 1
ATOM 1526 N N . SER A 1 204 ? -15.257 7.350 7.953 1.00 67.44 204 SER A N 1
ATOM 1527 C CA . SER A 1 204 ? -15.685 5.951 7.908 1.00 67.44 204 SER A CA 1
ATOM 1528 C C . SER A 1 204 ? -17.071 5.830 7.279 1.00 67.44 204 SER A C 1
ATOM 1530 O O . SER A 1 204 ? -17.290 4.922 6.497 1.00 67.44 204 SER A O 1
ATOM 1532 N N . SER A 1 205 ? -17.969 6.789 7.509 1.00 62.28 205 SER A N 1
ATOM 1533 C CA . SER A 1 205 ? -19.344 6.770 6.996 1.00 62.28 205 SER A CA 1
ATOM 1534 C C . SER A 1 205 ? -19.533 7.300 5.567 1.00 62.28 205 SER A C 1
ATOM 1536 O O . SER A 1 205 ? -20.651 7.249 5.057 1.00 62.28 205 SER A O 1
ATOM 1538 N N . GLY A 1 206 ? -18.493 7.865 4.939 1.00 57.72 206 GLY A N 1
ATOM 1539 C CA . GLY A 1 206 ? -18.637 8.650 3.705 1.00 57.72 206 GLY A CA 1
ATOM 1540 C C . GLY A 1 206 ? -17.875 8.114 2.496 1.00 57.72 206 GLY A C 1
ATOM 1541 O O . GLY A 1 206 ? -18.384 8.203 1.378 1.00 57.72 206 GLY A O 1
ATOM 1542 N N . HIS A 1 207 ? -16.675 7.553 2.692 1.00 64.50 207 HIS A N 1
ATOM 1543 C CA . HIS A 1 207 ? -15.801 7.177 1.578 1.00 64.50 207 HIS A CA 1
ATOM 1544 C C . HIS A 1 207 ? -15.004 5.909 1.873 1.00 64.50 207 HIS A C 1
ATOM 1546 O O . HIS A 1 207 ? -14.113 5.893 2.710 1.00 64.50 207 HIS A O 1
ATOM 1552 N N . CYS A 1 208 ? -15.260 4.846 1.119 1.00 75.25 208 CYS A N 1
ATOM 1553 C CA . CYS A 1 208 ? -14.487 3.612 1.223 1.00 75.25 208 CYS A CA 1
ATOM 1554 C C . CYS A 1 208 ? -13.135 3.652 0.493 1.00 75.25 208 CYS A C 1
ATOM 1556 O O . CYS A 1 208 ? -12.300 2.767 0.667 1.00 75.25 208 CYS A O 1
ATOM 1558 N N . LYS A 1 209 ? -12.918 4.674 -0.342 1.00 71.75 209 LYS A N 1
ATOM 1559 C CA . LYS A 1 209 ? -11.755 4.766 -1.217 1.00 71.75 209 LYS A CA 1
ATOM 1560 C C . LYS A 1 209 ? -11.236 6.188 -1.358 1.00 71.75 209 LYS A C 1
ATOM 1562 O O . LYS A 1 209 ? -12.026 7.113 -1.536 1.00 71.75 209 LYS A O 1
ATOM 1567 N N . PHE A 1 210 ? -9.911 6.307 -1.377 1.00 62.06 210 PHE A N 1
ATOM 1568 C CA . PHE A 1 210 ? -9.198 7.469 -1.899 1.00 62.06 210 PHE A CA 1
ATOM 1569 C C . PHE A 1 210 ? -8.836 7.235 -3.372 1.00 62.06 210 PHE A C 1
ATOM 1571 O O . PHE A 1 210 ? -8.436 6.130 -3.753 1.00 62.06 210 PHE A O 1
ATOM 1578 N N . LEU A 1 211 ? -9.076 8.245 -4.215 1.00 48.50 211 LEU A N 1
ATOM 1579 C CA . LEU A 1 211 ? -8.761 8.232 -5.647 1.00 48.50 211 LEU A CA 1
ATOM 1580 C C . LEU A 1 211 ? -7.541 9.094 -5.948 1.00 48.50 211 LEU A C 1
ATOM 1582 O O . LEU A 1 211 ? -7.567 10.278 -5.550 1.00 48.50 211 LEU A O 1
#

Foldseek 3Di:
DDPVVVVVVVVVVVVVVVVPPQDKDKDAQLAFEDPPGRVQTEGIEIGRPVCSVLSNLLLHLLLPLLPDPQLLVVQVVLLVVQCPDDPQNVLSDPDDSNCLSVLLSVLRRHAYAYEDEDPVLVCCCPPPVDQWDDDPLPDHIYGRCVPPDDHSLLVSLVSSLVSCVNSVRDQVCVPPDVVSSLQHDSNQSSQSSSCVSVVDDDDSPPGSHDD

Secondary structure (DSSP, 8-state):
--HHHHHHHHHHHHHHHHT----EEEESS-EEPPTTSTT-EE--EEEEGGGHHHHHHHHHHHHHHHHSHHHHHHHHHHHHHHSSSSTTHHHHTT--GGGHHHHHHHHHTT--EEEE-HHHHHHHHHHH--SEEE-STTS-EEEEGGG-S--HHHHHHHHHHHHHHHTT---TTTTT-HHHHTTSHHHHHHHHHHHHHHT----TTT-S---

Sequence (211 aa):
MNIRFVTLSLLLSVAVAVSGCASFKTLEPGGCGSSPNEHACLGKTVVPEQQADLFIRSSKLAIDAIASQEFKDDLARFVRDHTSSGKHSDAWAGIDASSIPDRLLKKTEGMQIATFGGIKGAWFAICCGTRAREGNSVGPILLNRWYLPRSSESIANTIVHEAAHRIGLTHPHSSSDSDIANCEPPYVIGSLVEKHITGADWSSSGHCKFL

Radius of gyration: 19.65 Å; chains: 1; bounding box: 42×30×70 Å

pLDDT: mean 84.72, std 13.43, range [46.69, 98.06]